Protein 5EOV (pdb70)

Secondary structure (DSSP, 8-state):
-HHHHHHHHHHHHHT---TT-EEEETT-SSSHHHHHHHHTT-SEEEEEE-SSS---HHHHTSTTEEEEE-S-GGG--HHHHTS-EEEEEE---SS-HHHHHHHHHHTEEEEEEEEEEE-GGGTS-TT-SBTTTB---HHHHHHHHHHHHHHHHHTT-EEEEEEE-SS--TTS---EEEEEESS-S-PPPHHHHHHHHHHHHHH--

Organism: Mycobacterium tuberculosis (strain CDC 1551 / Oshkosh) (NCBI:txid83331)

Foldseek 3Di:
DLLQQQVVQVCVVQVDQLAAWEEEELDCQDCRVVVNSVVSHHQAYEYEPQDDDDYDPVQCVDPRYPYHDDHDSQPAACVRRVHATQEYEYDDPQAQVLSNLVNNVRRHDQAHKYKYKQFLLNQDDPPQQDPLSERPDLVSLLVSVVVSQVSCVVVQKAWQAKAWGPDADPSGYIIMITIIHNDDPRGADPVRSSVRSVCRSVVTD

Nearest PDB structures (foldseek):
  5eov-assembly1_A  TM=1.005E+00  e=5.899E-48  Mycobacterium tuberculosis CDC1551
  7s0s-assembly1_B  TM=9.353E-01  e=1.239E-35  Mycobacterium tuberculosis
  3opn-assembly1_A  TM=9.088E-01  e=2.961E-23  Lactococcus lactis subsp. lactis
  3hp7-assembly1_A  TM=9.044E-01  e=2.665E-22  Streptococcus thermophilus LMG 18311
  3grz-assembly1_B  TM=7.079E-01  e=3.446E-06  Lactobacillus delbrueckii subsp. bulgaricus ATCC BAA-365

InterPro domains:
  IPR002877 Ribosomal RNA methyltransferase, FtsJ domain [PF01728] (62-244)
  IPR002942 RNA-binding S4 domain [PF01479] (6-47)
  IPR002942 RNA-binding S4 domain [SM00363] (5-68)
  IPR004538 Hemolysin A /rRNA methyltransferase TlyA [PIRSF005578] (2-250)
  IPR004538 Hemolysin A /rRNA methyltransferase TlyA [TIGR00478] (6-238)
  IPR029063 S-adenosyl-L-methionine-dependent methyltransferase superfamily [G3DSA:3.40.50.150] (57-268)
  IPR029063 S-adenosyl-L-methionine-dependent methyltransferase superfamily [SSF53335] (62-244)
  IPR036986 RNA-binding S4 domain superfamily [G3DSA:3.10.290.10] (5-56)
  IPR047048 16S/23S rRNA (cytidine-2'-O)-methyltransferase TlyA [PTHR32319] (2-249)

CATH classification: 3.40.50.150

Solvent-accessible surface area: 9655 Å² total; per-residue (Å²): 72,184,8,20,101,25,0,42,18,0,4,110,52,11,90,12,70,6,74,57,46,66,0,0,2,0,5,8,91,57,14,0,5,0,76,8,0,14,129,93,35,3,51,44,0,0,0,0,25,40,50,232,30,166,7,60,170,94,15,52,110,28,125,93,8,67,30,31,150,92,117,56,9,129,28,5,55,24,142,33,9,62,28,122,0,42,0,0,0,1,25,16,57,173,41,30,6,28,68,0,0,62,17,0,26,23,0,2,26,179,80,0,6,0,3,0,3,0,19,0,30,51,39,28,38,210,80,73,60,22,117,66,38,18,1,103,62,66,120,20,30,20,134,6,0,55,58,2,5,176,82,0,104,126,63,30,10,60,10,13,10,18,75,5,0,38,58,58,8,155,76,36,5,22,6,0,1,0,31,0,41,32,97,42,130,153,48,48,72,79,166,26,20,95,72,7,3,127,117,4,20,78,118,17,80

Structure (mmCIF, N/CA/C/O backbone):
data_5EOV
#
_entry.id   5EOV
#
_cell.length_a   67.783
_cell.length_b   67.783
_cell.length_c   80.285
_cell.angle_alpha   90.00
_cell.angle_beta   90.00
_cell.angle_gamma   90.00
#
_symmetry.space_group_name_H-M   'P 43 21 2'
#
loop_
_entity.id
_entity.type
_entity.pdbx_description
1 polymer "16S/23S rRNA (cytidine-2'-O)-methyltransferase TlyA"
2 water water
#
loop_
_atom_site.group_PDB
_atom_site.id
_atom_site.type_symbol
_atom_site.label_atom_id
_atom_site.label_alt_id
_atom_site.label_comp_id
_atom_site.label_asym_id
_atom_site.label_entity_id
_atom_site.label_seq_id
_atom_site.pdbx_PDB_ins_code
_atom_site.Cartn_x
_atom_site.Cartn_y
_atom_site.Cartn_z
_atom_site.occupancy
_atom_site.B_iso_or_equiv
_atom_site.auth_seq_id
_atom_site.auth_comp_id
_atom_site.auth_asym_id
_atom_site.auth_atom_id
_atom_site.pdbx_PDB_model_num
ATOM 1 N N . SER A 1 16 ? -27.537 -21.885 -13.212 1.00 66.48 64 SER A N 1
ATOM 2 C CA . SER A 1 16 ? -26.380 -22.249 -14.022 1.00 68.68 64 SER A CA 1
ATOM 3 C C . SER A 1 16 ? -25.141 -22.498 -13.155 1.00 54.70 64 SER A C 1
ATOM 4 O O . SER A 1 16 ? -24.912 -21.813 -12.159 1.00 43.70 64 SER A O 1
ATOM 7 N N . ARG A 1 17 ? -24.345 -23.489 -13.531 1.00 51.91 65 ARG A N 1
ATOM 8 C CA . ARG A 1 17 ? -23.161 -23.827 -12.750 1.00 48.99 65 ARG A CA 1
ATOM 9 C C . ARG A 1 17 ? -22.063 -22.826 -13.103 1.00 44.56 65 ARG A C 1
ATOM 10 O O . ARG A 1 17 ? -21.352 -22.321 -12.227 1.00 36.50 65 ARG A O 1
ATOM 18 N N . GLY A 1 18 ? -21.944 -22.532 -14.395 1.00 45.10 66 GLY A N 1
ATOM 19 C CA . GLY A 1 18 ? -21.036 -21.502 -14.869 1.00 48.87 66 GLY A CA 1
ATOM 20 C C . GLY A 1 18 ? -21.374 -20.150 -14.268 1.00 40.84 66 GLY A C 1
ATOM 21 O O . GLY A 1 18 ? -20.494 -19.334 -13.992 1.00 39.50 66 GLY A O 1
ATOM 22 N N . ALA A 1 19 ? -22.660 -19.910 -14.044 1.00 37.38 67 ALA A N 1
ATOM 23 C CA . ALA A 1 19 ? -23.087 -18.664 -13.423 1.00 39.96 67 ALA A CA 1
ATOM 24 C C . ALA A 1 19 ? -22.609 -18.558 -11.980 1.00 36.66 67 ALA A C 1
ATOM 25 O O . ALA A 1 19 ? -22.100 -17.521 -11.557 1.00 38.81 67 ALA A O 1
ATOM 27 N N . HIS A 1 20 ? -22.783 -19.636 -11.225 1.00 35.54 68 HIS A N 1
ATOM 28 C CA . HIS A 1 20 ? -22.415 -19.643 -9.819 1.00 36.51 68 HIS A CA 1
ATOM 29 C C . HIS A 1 20 ? -20.910 -19.443 -9.644 1.00 37.32 68 HIS A C 1
ATOM 30 O O . HIS A 1 20 ? -20.465 -18.754 -8.723 1.00 36.82 68 HIS A O 1
ATOM 37 N N . LYS A 1 21 ? -20.116 -20.026 -10.532 1.00 29.72 69 LYS A N 1
ATOM 38 C CA . LYS A 1 21 ? -18.669 -19.924 -10.337 1.00 25.30 69 LYS A CA 1
ATOM 39 C C . LYS A 1 21 ? -18.163 -18.506 -10.618 1.00 24.80 69 LYS A C 1
ATOM 40 O O . LYS A 1 21 ? -17.350 -18.005 -9.851 1.00 29.21 69 LYS A O 1
ATOM 46 N N . LEU A 1 22 ? -18.649 -17.852 -11.675 1.00 26.62 70 LEU A N 1
ATOM 47 C CA . LEU A 1 22 ? -18.141 -16.515 -12.013 1.00 25.37 70 LEU A CA 1
ATOM 48 C C . LEU A 1 22 ? -18.556 -15.483 -10.976 1.00 29.18 70 LEU A C 1
ATOM 49 O O . LEU A 1 22 ? -17.794 -14.561 -10.668 1.00 32.12 70 LEU A O 1
ATOM 54 N N . VAL A 1 23 ? -19.763 -15.628 -10.439 1.00 27.27 71 VAL A N 1
ATOM 55 C CA . VAL A 1 23 ? -20.211 -14.715 -9.388 1.00 33.31 71 VAL A CA 1
ATOM 56 C C . VAL A 1 23 ? -19.269 -14.828 -8.196 1.00 32.47 71 VAL A C 1
ATOM 57 O O . VAL A 1 23 ? -18.878 -13.815 -7.612 1.00 31.98 71 VAL A O 1
ATOM 61 N N . GLY A 1 24 ? -18.849 -16.048 -7.873 1.00 33.11 72 GLY A N 1
ATOM 62 C CA . GLY A 1 24 ? -17.887 -16.247 -6.808 1.00 31.46 72 GLY A CA 1
ATOM 63 C C . GLY A 1 24 ? -16.605 -15.469 -7.042 1.00 32.07 72 GLY A C 1
ATOM 64 O O . GLY A 1 24 ? -16.054 -14.871 -6.123 1.00 33.29 72 GLY A O 1
ATOM 65 N N . ALA A 1 25 ? -16.123 -15.478 -8.280 1.00 28.07 73 ALA A N 1
ATOM 66 C CA . ALA A 1 25 ? -14.914 -14.730 -8.620 1.00 28.17 73 ALA A CA 1
ATOM 67 C C . ALA A 1 25 ? -15.151 -13.228 -8.563 1.00 29.13 73 ALA A C 1
ATOM 68 O O . ALA A 1 25 ? -14.347 -12.479 -8.009 1.00 29.59 73 ALA A O 1
ATOM 70 N N . LEU A 1 26 ? -16.236 -12.787 -9.180 1.00 28.86 74 LEU A N 1
ATOM 71 C CA . LEU A 1 26 ? -16.523 -11.355 -9.230 1.00 35.32 74 LEU A CA 1
ATOM 72 C C . LEU A 1 26 ? -16.619 -10.738 -7.833 1.00 38.60 74 LEU A C 1
ATOM 73 O O . LEU A 1 26 ? -16.152 -9.619 -7.601 1.00 39.23 74 LEU A O 1
ATOM 78 N N . GLU A 1 27 ? -17.202 -11.476 -6.899 1.00 27.98 75 GLU A N 1
ATOM 79 C CA . GLU A 1 27 ? -17.379 -10.958 -5.550 1.00 38.99 75 GLU A CA 1
ATOM 80 C C . GLU A 1 27 ? -16.088 -11.030 -4.738 1.00 39.58 75 GLU A C 1
ATOM 81 O O . GLU A 1 27 ? -15.784 -10.123 -3.955 1.00 39.63 75 GLU A O 1
ATOM 87 N N . ALA A 1 28 ? -15.316 -12.091 -4.934 1.00 34.28 76 ALA A N 1
ATOM 88 C CA . ALA A 1 28 ? -14.038 -12.205 -4.243 1.00 33.85 76 ALA A CA 1
ATOM 89 C C . ALA A 1 28 ? -13.083 -11.072 -4.624 1.00 31.91 76 ALA A C 1
ATOM 90 O O . ALA A 1 28 ? -12.363 -10.551 -3.768 1.00 33.29 76 ALA A O 1
ATOM 92 N N . PHE A 1 29 ? -13.082 -10.687 -5.902 1.00 26.60 77 PHE A N 1
ATOM 93 C CA . PHE A 1 29 ? -12.112 -9.715 -6.416 1.00 30.43 77 PHE A CA 1
ATOM 94 C C . PHE A 1 29 ? -12.639 -8.292 -6.424 1.00 35.94 77 PHE A C 1
ATOM 95 O O . PHE A 1 29 ? -11.896 -7.344 -6.702 1.00 35.69 77 PHE A O 1
ATOM 103 N N . ALA A 1 30 ? -13.923 -8.155 -6.132 1.00 28.85 78 ALA A N 1
ATOM 104 C CA . ALA A 1 30 ? -14.580 -6.845 -6.134 1.00 28.57 78 ALA A CA 1
ATOM 105 C C . ALA A 1 30 ? -14.487 -6.168 -7.501 1.00 31.75 78 ALA A C 1
ATOM 106 O O . ALA A 1 30 ? -14.333 -4.955 -7.590 1.00 38.61 78 ALA A O 1
ATOM 108 N N . ILE A 1 31 ? -14.600 -6.953 -8.566 1.00 27.24 79 ILE A N 1
ATOM 109 C CA . ILE A 1 31 ? -14.552 -6.394 -9.904 1.00 26.08 79 ILE A CA 1
ATOM 110 C C . ILE A 1 31 ? -15.934 -5.924 -10.323 1.00 33.07 79 ILE A C 1
ATOM 111 O O . ILE A 1 31 ? -16.907 -6.683 -10.274 1.00 31.46 79 ILE A O 1
ATOM 116 N N . ALA A 1 32 ? -16.001 -4.658 -10.719 1.00 28.68 80 ALA A N 1
ATOM 117 C CA . ALA A 1 32 ? -17.228 -4.036 -11.193 1.00 33.03 80 ALA A CA 1
ATOM 118 C C . ALA A 1 32 ? -17.470 -4.473 -12.634 1.00 37.98 80 ALA A C 1
ATOM 119 O O . ALA A 1 32 ? -16.534 -4.593 -13.421 1.00 39.12 80 ALA A O 1
ATOM 121 N N . VAL A 1 33 ? -18.717 -4.765 -12.968 1.00 28.70 81 VAL A N 1
ATOM 122 C CA . VAL A 1 33 ? -19.043 -5.146 -14.331 1.00 26.80 81 VAL A CA 1
ATOM 123 C C . VAL A 1 33 ? -19.881 -4.054 -15.001 1.00 29.14 81 VAL A C 1
ATOM 124 O O . VAL A 1 33 ? -19.866 -3.888 -16.226 1.00 28.34 81 VAL A O 1
ATOM 128 N N . ALA A 1 34 ? -20.597 -3.278 -14.195 1.00 27.40 82 ALA A N 1
ATOM 129 C CA . ALA A 1 34 ? -21.596 -2.382 -14.746 1.00 31.69 82 ALA A CA 1
ATOM 130 C C . ALA A 1 34 ? -21.016 -1.372 -15.727 1.00 32.34 82 ALA A C 1
ATOM 131 O O . ALA A 1 34 ? -20.054 -0.668 -15.427 1.00 33.53 82 ALA A O 1
ATOM 133 N N . GLY A 1 35 ? -21.611 -1.335 -16.910 1.00 28.58 83 GLY A N 1
ATOM 134 C CA . GLY A 1 35 ? -21.233 -0.385 -17.936 1.00 33.01 83 GLY A CA 1
ATOM 135 C C . GLY A 1 35 ? -19.957 -0.712 -18.682 1.00 36.59 83 GLY A C 1
ATOM 136 O O . GLY A 1 35 ? -19.519 0.071 -19.520 1.00 36.18 83 GLY A O 1
ATOM 137 N N . ARG A 1 36 ? -19.361 -1.868 -18.404 1.00 29.62 84 ARG A N 1
ATOM 138 C CA . ARG A 1 36 ? -18.108 -2.235 -19.072 1.00 28.01 84 ARG A CA 1
ATOM 139 C C . ARG A 1 36 ? -18.315 -3.096 -20.326 1.00 30.27 84 ARG A C 1
ATOM 140 O O . ARG A 1 36 ? -19.358 -3.721 -20.504 1.00 29.14 84 ARG A O 1
ATOM 148 N N . ARG A 1 37 ? -17.320 -3.095 -21.211 1.00 29.55 85 ARG A N 1
ATOM 149 C CA . ARG A 1 37 ? -17.311 -3.992 -22.364 1.00 29.06 85 ARG A CA 1
ATOM 150 C C . ARG A 1 37 ? -16.510 -5.222 -22.004 1.00 26.99 85 ARG A C 1
ATOM 151 O O . ARG A 1 37 ? -15.394 -5.111 -21.470 1.00 28.63 85 ARG A O 1
ATOM 159 N N . CYS A 1 38 ? -17.077 -6.391 -22.291 1.00 26.07 86 CYS A N 1
ATOM 160 C CA . CYS A 1 38 ? -16.508 -7.650 -21.833 1.00 27.04 86 CYS A CA 1
ATOM 161 C C . CYS A 1 38 ? -16.287 -8.623 -22.964 1.00 24.60 86 CYS A C 1
ATOM 162 O O . CYS A 1 38 ? -16.962 -8.573 -23.986 1.00 26.74 86 CYS A O 1
ATOM 165 N N . LEU A 1 39 ? -15.326 -9.520 -22.742 1.00 24.31 87 LEU A N 1
ATOM 166 C CA . LEU A 1 39 ? -15.060 -10.639 -23.627 1.00 25.87 87 LEU A CA 1
ATOM 167 C C . LEU A 1 39 ? -15.171 -11.936 -22.835 1.00 29.35 87 LEU A C 1
ATOM 168 O O . LEU A 1 39 ? -14.504 -12.091 -21.814 1.00 27.61 87 LEU A O 1
ATOM 173 N N . ASP A 1 40 ? -16.008 -12.860 -23.306 1.00 27.18 88 ASP A N 1
ATOM 174 C CA . ASP A 1 40 ? -16.032 -14.219 -22.778 1.00 29.63 88 ASP A CA 1
ATOM 175 C C . ASP A 1 40 ? -15.345 -15.125 -23.795 1.00 32.10 88 ASP A C 1
ATOM 176 O O . ASP A 1 40 ? -15.933 -15.479 -24.821 1.00 31.84 88 ASP A O 1
ATOM 181 N N . ALA A 1 41 ? -14.111 -15.520 -23.488 1.00 32.80 89 ALA A N 1
ATOM 182 C CA . ALA A 1 41 ? -13.207 -16.116 -24.480 1.00 36.94 89 ALA A CA 1
ATOM 183 C C . ALA A 1 41 ? -13.450 -17.592 -24.805 1.00 47.52 89 ALA A C 1
ATOM 184 O O . ALA A 1 41 ? -12.836 -18.129 -25.724 1.00 57.07 89 ALA A O 1
ATOM 186 N N . GLY A 1 42 ? -14.319 -18.255 -24.056 1.00 40.50 90 GLY A N 1
ATOM 187 C CA . GLY A 1 42 ? -14.665 -19.632 -24.374 1.00 43.37 90 GLY A CA 1
ATOM 188 C C . GLY A 1 42 ? -16.083 -19.935 -23.964 1.00 40.68 90 GLY A C 1
ATOM 189 O O . GLY A 1 42 ? -16.335 -20.770 -23.092 1.00 45.04 90 GLY A O 1
ATOM 190 N N . ALA A 1 43 ? -17.019 -19.250 -24.604 1.00 37.91 91 ALA A N 1
ATOM 191 C CA . ALA A 1 43 ? -18.410 -19.308 -24.189 1.00 47.03 91 ALA A CA 1
ATOM 192 C C . ALA A 1 43 ? -19.004 -20.701 -24.425 1.00 50.64 91 ALA A C 1
ATOM 193 O O . ALA A 1 43 ? -19.784 -20.898 -25.353 1.00 54.47 91 ALA A O 1
ATOM 195 N N . SER A 1 44 ? -18.606 -21.661 -23.586 1.00 53.44 92 SER A N 1
ATOM 196 C CA . SER A 1 44 ? -19.144 -23.025 -23.623 1.00 54.82 92 SER A CA 1
ATOM 197 C C . SER A 1 44 ? -20.606 -23.044 -23.221 1.00 54.64 92 SER A C 1
ATOM 198 O O . SER A 1 44 ? -21.438 -23.643 -23.897 1.00 68.61 92 SER A O 1
ATOM 201 N N . THR A 1 45 ? -20.907 -22.401 -22.099 1.00 50.45 93 THR A N 1
ATOM 202 C CA . THR A 1 45 ? -22.286 -22.225 -21.665 1.00 54.06 93 THR A CA 1
ATOM 203 C C . THR A 1 45 ? -22.679 -20.768 -21.871 1.00 47.61 93 TH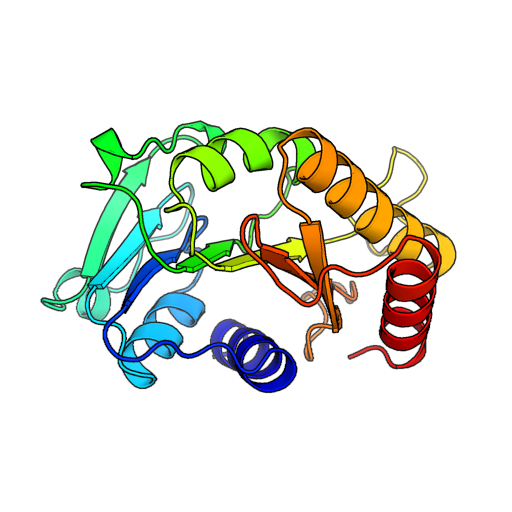R A C 1
ATOM 204 O O . THR A 1 45 ? -21.829 -19.923 -22.148 1.00 46.12 93 THR A O 1
ATOM 208 N N . GLY A 1 46 ? -23.964 -20.471 -21.731 1.00 52.17 94 GLY A N 1
ATOM 209 C CA . GLY A 1 46 ? -24.402 -19.090 -21.721 1.00 52.99 94 GLY A CA 1
ATOM 210 C C . GLY A 1 46 ? -24.094 -18.489 -20.363 1.00 50.68 94 GLY A C 1
ATOM 211 O O . GLY A 1 46 ? -24.279 -17.293 -20.145 1.00 41.83 94 GLY A O 1
ATOM 212 N N . GLY A 1 47 ? -23.605 -19.342 -19.463 1.00 44.75 95 GLY A N 1
ATOM 213 C CA . GLY A 1 47 ? -23.365 -19.012 -18.072 1.00 43.85 95 GLY A CA 1
ATOM 214 C C . GLY A 1 47 ? -22.644 -17.710 -17.796 1.00 32.91 95 GLY A C 1
ATOM 215 O O . GLY A 1 47 ? -23.218 -16.822 -17.166 1.00 38.23 95 GLY A O 1
ATOM 216 N N . PHE A 1 48 ? -21.401 -17.590 -18.252 1.00 32.66 96 PHE A N 1
ATOM 217 C CA . PHE A 1 48 ? -20.619 -16.374 -17.977 1.00 26.18 96 PHE A CA 1
ATOM 218 C C . PHE A 1 48 ? -21.268 -15.146 -18.615 1.00 27.68 96 PHE A C 1
ATOM 219 O O . PHE A 1 48 ? -21.346 -14.081 -17.994 1.00 27.76 96 PHE A O 1
ATOM 227 N N . THR A 1 49 ? -21.735 -15.280 -19.853 1.00 28.29 97 THR A N 1
ATOM 228 C CA . THR A 1 49 ? -22.355 -14.135 -20.535 1.00 27.66 97 THR A CA 1
ATOM 229 C C . THR A 1 49 ? -23.591 -13.636 -19.785 1.00 29.79 97 THR A C 1
ATOM 230 O O . THR A 1 49 ? -23.748 -12.431 -19.566 1.00 28.80 97 THR A O 1
ATOM 234 N N . GLU A 1 50 ? -24.452 -14.562 -19.372 1.00 30.67 98 GLU A N 1
ATOM 235 C CA . GLU A 1 50 ? -25.670 -14.223 -18.639 1.00 29.67 98 GLU A CA 1
ATOM 236 C C . GLU A 1 50 ? -25.357 -13.461 -17.357 1.00 28.01 98 GLU A C 1
ATOM 237 O O . GLU A 1 50 ? -26.008 -12.455 -17.037 1.00 32.88 98 GLU A O 1
ATOM 243 N N . VAL A 1 51 ? -24.361 -13.954 -16.625 1.00 29.00 99 VAL A N 1
ATOM 244 C CA . VAL A 1 51 ? -23.921 -13.293 -15.404 1.00 28.04 99 VAL A CA 1
ATOM 245 C C . VAL A 1 51 ? -23.458 -11.887 -15.691 1.00 26.77 99 VAL A C 1
ATOM 246 O O . VAL A 1 51 ? -23.825 -10.965 -14.966 1.00 29.65 99 VAL A O 1
ATOM 250 N N . LEU A 1 52 ? -22.666 -11.713 -16.748 1.00 27.64 100 LEU A N 1
ATOM 251 C CA . LEU A 1 52 ? -22.147 -10.378 -17.057 1.00 25.87 100 LEU A CA 1
ATOM 252 C C . LEU A 1 52 ? -23.297 -9.439 -17.423 1.00 27.38 100 LEU A C 1
ATOM 253 O O . LEU A 1 52 ? -23.318 -8.290 -16.998 1.00 29.08 100 LEU A O 1
ATOM 258 N N . LEU A 1 53 ? -24.272 -9.937 -18.180 1.00 25.83 101 LEU A N 1
ATOM 259 C CA . LEU A 1 53 ? -25.433 -9.112 -18.529 1.00 25.07 101 LEU A CA 1
ATOM 260 C C . LEU A 1 53 ? -26.250 -8.748 -17.287 1.00 30.57 101 LEU A C 1
ATOM 261 O O . LEU A 1 53 ? -26.667 -7.602 -17.126 1.00 30.76 101 LEU A O 1
ATOM 266 N N . ASP A 1 54 ? -26.464 -9.722 -16.408 1.00 29.62 102 ASP A N 1
ATOM 267 C CA . ASP A 1 54 ? -27.221 -9.486 -15.175 1.00 33.68 102 ASP A CA 1
ATOM 268 C C . ASP A 1 54 ? -26.572 -8.448 -14.265 1.00 31.82 102 ASP A C 1
ATOM 269 O O . ASP A 1 54 ? -27.267 -7.709 -13.562 1.00 33.51 102 ASP A O 1
ATOM 274 N N . ARG A 1 55 ? -25.244 -8.403 -14.285 1.00 32.64 103 ARG A N 1
ATOM 275 C CA . ARG A 1 55 ? -24.500 -7.471 -13.446 1.00 27.66 103 ARG A CA 1
ATOM 276 C C . ARG A 1 55 ? -24.185 -6.189 -14.198 1.00 26.74 103 ARG A C 1
ATOM 277 O O . ARG A 1 55 ? -23.366 -5.394 -13.753 1.00 34.13 103 ARG A O 1
ATOM 285 N N . GLY A 1 56 ? -24.836 -5.991 -15.339 1.00 29.10 104 GLY A N 1
ATOM 286 C CA . GLY A 1 56 ? -24.849 -4.678 -15.965 1.00 29.71 104 GLY A CA 1
ATOM 287 C C . GLY A 1 56 ? -23.835 -4.347 -17.042 1.00 30.32 104 GLY A C 1
ATOM 288 O O . GLY A 1 56 ? -23.652 -3.181 -17.372 1.00 28.58 104 GLY A O 1
ATOM 289 N N . ALA A 1 57 ? -23.196 -5.361 -17.610 1.00 27.41 105 ALA A N 1
ATOM 290 C CA . ALA A 1 57 ? -22.236 -5.143 -18.689 1.00 23.42 105 ALA A CA 1
ATOM 291 C C . ALA A 1 57 ? -22.874 -4.394 -19.842 1.00 24.53 105 ALA A C 1
ATOM 292 O O . ALA A 1 57 ? -24.031 -4.633 -20.181 1.00 29.54 105 ALA A O 1
ATOM 294 N N . ALA A 1 58 ? -22.126 -3.478 -20.444 1.00 27.14 106 ALA A N 1
ATOM 295 C CA . ALA A 1 58 ? -22.678 -2.691 -21.550 1.00 32.85 106 ALA A CA 1
ATOM 296 C C . ALA A 1 58 ? -22.702 -3.524 -22.823 1.00 31.27 106 ALA A C 1
ATOM 297 O O . ALA A 1 58 ? -23.576 -3.367 -23.678 1.00 31.94 106 ALA A O 1
ATOM 299 N N . HIS A 1 59 ? -21.728 -4.416 -22.934 1.00 30.18 107 HIS A N 1
ATOM 300 C CA . HIS A 1 59 ? -21.554 -5.205 -24.142 1.00 25.23 107 HIS A CA 1
ATOM 301 C C . HIS A 1 59 ? -20.723 -6.428 -23.802 1.00 26.51 107 HIS A C 1
ATOM 302 O O . HIS A 1 59 ? -19.760 -6.325 -23.043 1.00 27.97 107 HIS A O 1
ATOM 309 N N . VAL A 1 60 ? -21.119 -7.576 -24.348 1.00 25.79 108 VAL A N 1
ATOM 310 C CA . VAL A 1 60 ? -20.365 -8.814 -24.184 1.00 26.90 108 VAL A CA 1
ATOM 311 C C . VAL A 1 60 ? -20.062 -9.410 -25.548 1.00 25.26 108 VAL A C 1
ATOM 312 O O . VAL A 1 60 ? -20.977 -9.648 -26.340 1.00 29.91 108 VAL A O 1
ATOM 316 N N . VAL A 1 61 ? -18.788 -9.661 -25.820 1.00 26.88 109 VAL A N 1
ATOM 317 C CA . VAL A 1 61 ? -18.422 -10.446 -26.991 1.00 29.13 109 VAL A CA 1
ATOM 318 C C . VAL A 1 61 ? -18.250 -11.888 -26.528 1.00 31.93 109 VAL A C 1
ATOM 319 O O . VAL A 1 61 ? -17.411 -12.178 -25.677 1.00 29.78 109 VAL A O 1
ATOM 323 N N . ALA A 1 62 ? -19.071 -12.781 -27.062 1.00 35.00 110 ALA A N 1
ATOM 324 C CA . ALA A 1 62 ? -18.998 -14.188 -26.705 1.00 37.70 110 ALA A CA 1
ATOM 325 C C . ALA A 1 62 ? -18.328 -14.927 -27.843 1.00 32.45 110 ALA A C 1
ATOM 326 O O . ALA A 1 62 ? -18.875 -15.012 -28.943 1.00 36.90 110 ALA A O 1
ATOM 328 N N . ALA A 1 63 ? -17.129 -15.425 -27.589 1.00 33.60 111 ALA A N 1
ATOM 329 C CA . ALA A 1 63 ? -16.379 -16.134 -28.598 1.00 38.60 111 ALA A CA 1
ATOM 330 C C . ALA A 1 63 ? -16.799 -17.597 -28.609 1.00 43.28 111 ALA A C 1
ATOM 331 O O . ALA A 1 63 ? -16.541 -18.333 -27.658 1.00 42.48 111 ALA A O 1
ATOM 333 N N . ASP A 1 64 ? -17.470 -18.005 -29.679 1.00 44.21 112 ASP A N 1
ATOM 334 C CA . ASP A 1 64 ? -17.787 -19.408 -29.873 1.00 44.13 112 ASP A CA 1
ATOM 335 C C . ASP A 1 64 ? -16.535 -20.062 -30.452 1.00 42.79 112 ASP A C 1
ATOM 336 O O . ASP A 1 64 ? -16.245 -19.939 -31.639 1.00 50.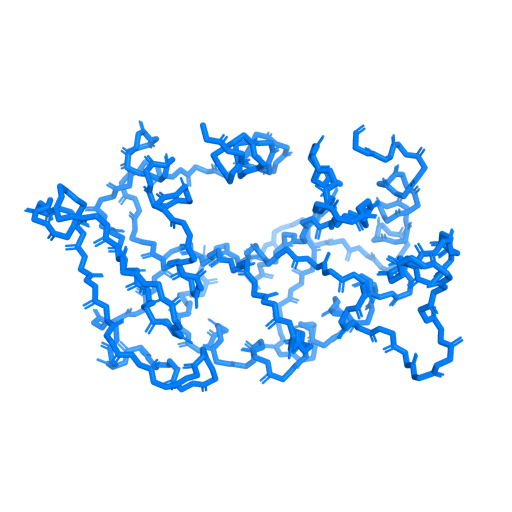02 112 ASP A O 1
ATOM 341 N N . VAL A 1 65 ? -15.773 -20.720 -29.593 1.00 47.52 113 VAL A N 1
ATOM 342 C CA . VAL A 1 65 ? -14.475 -21.243 -29.997 1.00 58.82 113 VAL A CA 1
ATOM 343 C C . VAL A 1 65 ? -14.478 -22.763 -30.029 1.00 64.81 113 VAL A C 1
ATOM 344 O O . VAL A 1 65 ? -13.440 -23.402 -29.846 1.00 68.35 113 VAL A O 1
ATOM 348 N N . GLY A 1 66 ? -15.647 -23.342 -30.275 1.00 58.16 114 GLY A N 1
ATOM 349 C CA . GLY A 1 66 ? -15.729 -24.780 -30.423 1.00 60.05 114 GLY A CA 1
ATOM 350 C C . GLY A 1 66 ? -17.142 -25.296 -30.530 1.00 61.26 114 GLY A C 1
ATOM 351 O O . GLY A 1 66 ? -18.072 -24.544 -30.835 1.00 58.65 114 GLY A O 1
ATOM 352 N N . TYR A 1 67 ? -17.287 -26.594 -30.278 1.00 57.00 115 TYR A N 1
ATOM 353 C CA . TYR A 1 67 ? -18.580 -27.262 -30.275 1.00 59.74 115 TYR A CA 1
ATOM 354 C C . TYR A 1 67 ? -19.518 -26.596 -29.274 1.00 60.07 115 TYR A C 1
ATOM 355 O O . TYR A 1 67 ? -19.078 -26.046 -28.266 1.00 61.59 115 TYR A O 1
ATOM 364 N N . GLY A 1 68 ? -20.811 -26.650 -29.557 1.00 57.24 116 GLY A N 1
ATOM 365 C CA . GLY A 1 68 ? -21.795 -26.025 -28.703 1.00 51.29 116 GLY A CA 1
ATOM 366 C C . GLY A 1 68 ? -22.331 -24.787 -29.389 1.00 63.44 116 GLY A C 1
ATOM 367 O O . GLY A 1 68 ? -21.595 -24.077 -30.071 1.00 61.97 116 GLY A O 1
ATOM 368 N N . GLN A 1 69 ? -23.623 -24.539 -29.226 1.00 70.50 117 GLN A N 1
ATOM 369 C CA . GLN A 1 69 ? -24.235 -23.356 -29.807 1.00 65.61 117 GLN A CA 1
ATOM 370 C C . GLN A 1 69 ? -24.854 -22.512 -28.709 1.00 55.88 117 GLN A C 1
ATOM 371 O O . GLN A 1 69 ? -25.555 -23.021 -27.839 1.00 54.58 117 GLN A O 1
ATOM 377 N N . LEU A 1 70 ? -24.561 -21.220 -28.740 1.00 55.44 118 LEU A N 1
ATOM 378 C CA . LEU A 1 70 ? -25.119 -20.300 -27.766 1.00 48.31 118 LEU A CA 1
ATOM 379 C C . LEU A 1 70 ? -26.613 -20.146 -28.022 1.00 49.27 118 LEU A C 1
ATOM 380 O O . LEU A 1 70 ? -27.035 -20.122 -29.175 1.00 52.44 118 LEU A O 1
ATOM 385 N N . ALA A 1 71 ? -27.403 -20.070 -26.952 1.00 45.79 119 ALA A N 1
ATOM 386 C CA . ALA A 1 71 ? -28.864 -19.982 -27.071 1.00 54.53 119 ALA A CA 1
ATOM 387 C C . ALA A 1 71 ? -29.259 -18.780 -27.911 1.00 55.67 119 ALA A C 1
ATOM 388 O O . ALA A 1 71 ? -28.577 -17.759 -27.885 1.00 57.12 119 ALA A O 1
ATOM 390 N N . TRP A 1 72 ? -30.350 -18.890 -28.661 1.00 53.88 120 TRP A N 1
ATOM 391 C CA . TRP A 1 72 ? -30.716 -17.796 -29.547 1.00 49.45 120 TRP A CA 1
ATOM 392 C C . TRP A 1 72 ? -31.221 -16.602 -28.758 1.00 48.84 120 TRP A C 1
ATOM 393 O O . TRP A 1 72 ? -31.117 -15.466 -29.222 1.00 47.81 120 TRP A O 1
ATOM 404 N N . SER A 1 73 ? -31.726 -16.847 -27.553 1.00 50.27 121 SER A N 1
ATOM 405 C CA . SER A 1 73 ? -32.168 -15.744 -26.700 1.00 48.05 121 SER A CA 1
ATOM 406 C C . SER A 1 73 ? -30.976 -14.865 -26.362 1.00 44.98 121 SER A C 1
ATOM 407 O O . SER A 1 73 ? -31.119 -13.668 -26.125 1.00 50.20 121 SER A O 1
ATOM 410 N N . LEU A 1 74 ? -29.791 -15.467 -26.367 1.00 44.01 122 LEU A N 1
ATOM 411 C CA . LEU A 1 74 ? -28.573 -14.766 -26.002 1.00 46.07 122 LEU A CA 1
ATOM 412 C C . LEU A 1 74 ? -27.981 -13.990 -27.172 1.00 46.05 122 LEU A C 1
ATOM 413 O O . LEU A 1 74 ? -27.673 -12.811 -27.049 1.00 39.39 122 LEU A O 1
ATOM 418 N N . ARG A 1 75 ? -27.819 -14.641 -28.315 1.00 46.81 123 ARG A N 1
ATOM 419 C CA . ARG A 1 75 ? -27.243 -13.941 -29.456 1.00 46.53 123 ARG A CA 1
ATOM 420 C C . ARG A 1 75 ? -28.170 -12.826 -29.950 1.00 48.67 123 ARG A C 1
ATOM 421 O O . ARG A 1 75 ? -27.698 -11.806 -30.450 1.00 58.48 123 ARG A O 1
ATOM 429 N N . ASN A 1 76 ? -29.482 -13.009 -29.801 1.00 44.39 124 ASN A N 1
ATOM 430 C CA . ASN A 1 76 ? -30.442 -11.970 -30.201 1.00 46.72 124 ASN A CA 1
ATOM 431 C C . ASN A 1 76 ? -30.420 -10.752 -29.281 1.00 45.88 124 ASN A C 1
ATOM 432 O O . ASN A 1 76 ? -30.927 -9.690 -29.637 1.00 44.50 124 ASN A O 1
ATOM 437 N N . ASP A 1 77 ? -29.834 -10.904 -28.099 1.00 39.63 125 ASP A N 1
ATOM 438 C CA . ASP A 1 77 ? -29.742 -9.792 -27.153 1.00 40.37 125 ASP A CA 1
ATOM 439 C C . ASP A 1 77 ? -28.926 -8.648 -27.756 1.00 37.09 125 ASP A C 1
ATOM 440 O O . ASP A 1 77 ? -27.862 -8.871 -28.321 1.00 38.82 125 ASP A O 1
ATOM 445 N N . PRO A 1 78 ? -29.428 -7.409 -27.644 1.00 38.63 126 PRO A N 1
ATOM 446 C CA . PRO A 1 78 ? -28.714 -6.266 -28.229 1.00 37.37 126 PRO A CA 1
ATOM 447 C C . PRO A 1 78 ? -27.359 -5.966 -27.589 1.00 38.21 126 PRO A C 1
ATOM 448 O O . PRO A 1 78 ? -26.571 -5.228 -28.181 1.00 39.10 126 PRO A O 1
ATOM 452 N N . ARG A 1 79 ? -27.086 -6.523 -26.410 1.00 32.34 127 ARG A N 1
ATOM 453 C CA . ARG A 1 79 ? -25.814 -6.283 -25.741 1.00 29.05 127 ARG A CA 1
ATOM 454 C C . ARG A 1 79 ? -24.789 -7.374 -26.052 1.00 33.35 127 ARG A C 1
ATOM 455 O O . ARG A 1 79 ? -23.646 -7.302 -25.608 1.00 31.27 127 ARG A O 1
ATOM 463 N N . VAL A 1 80 ? -25.195 -8.380 -26.821 1.00 27.52 128 VAL A N 1
ATOM 464 C CA . VAL A 1 80 ? -24.343 -9.539 -27.077 1.00 29.97 128 VAL A CA 1
ATOM 465 C C . VAL A 1 80 ? -23.931 -9.661 -28.543 1.00 35.16 128 VAL A C 1
ATOM 466 O O . VAL A 1 80 ? -24.759 -9.514 -29.446 1.00 36.13 128 VAL A O 1
ATOM 470 N N . VAL A 1 81 ? -22.653 -9.922 -28.784 1.00 33.43 129 VAL A N 1
ATOM 471 C CA . VAL A 1 81 ? -22.207 -10.269 -30.128 1.00 34.45 129 VAL A CA 1
ATOM 472 C C . VAL A 1 81 ? -21.464 -11.599 -30.075 1.00 33.20 129 VAL A C 1
ATOM 473 O O . VAL A 1 81 ? -20.570 -11.800 -29.256 1.00 33.49 129 VAL A O 1
ATOM 477 N N . VAL A 1 82 ? -21.866 -12.522 -30.935 1.00 37.92 130 VAL A N 1
ATOM 478 C CA . VAL A 1 82 ? -21.220 -13.823 -30.973 1.00 39.57 130 VAL A CA 1
ATOM 479 C C . VAL A 1 82 ? -20.184 -13.872 -32.086 1.00 40.84 130 VAL A C 1
ATOM 480 O O . VAL A 1 82 ? -20.473 -13.504 -33.224 1.00 44.66 130 VAL A O 1
ATOM 484 N N . LEU A 1 83 ? -18.973 -14.300 -31.749 1.00 38.08 131 LEU A N 1
ATOM 485 C CA . LEU A 1 83 ? -17.947 -14.535 -32.756 1.00 47.41 131 LEU A CA 1
ATOM 486 C C . LEU A 1 83 ? -17.795 -16.025 -32.985 1.00 53.52 131 LEU A C 1
ATOM 487 O O . LEU A 1 83 ? -17.665 -16.783 -32.031 1.00 54.67 131 LEU A O 1
ATOM 492 N N . GLU A 1 84 ? -17.807 -16.440 -34.245 1.00 57.03 132 GLU A N 1
ATOM 493 C CA . GLU A 1 84 ? -17.547 -17.831 -34.597 1.00 69.06 132 GLU A CA 1
ATOM 494 C C . GLU A 1 84 ? -16.085 -17.966 -35.010 1.00 71.26 132 GLU A C 1
ATOM 495 O O . GLU A 1 84 ? -15.696 -17.487 -36.067 1.00 71.53 132 GLU A O 1
ATOM 501 N N . ARG A 1 85 ? -15.272 -18.603 -34.171 1.00 71.39 133 ARG A N 1
ATOM 502 C CA . ARG A 1 85 ? -13.826 -18.569 -34.360 1.00 68.26 133 ARG A CA 1
ATOM 503 C C . ARG A 1 85 ? -13.155 -19.902 -34.054 1.00 75.14 133 ARG A C 1
ATOM 504 O O . ARG A 1 85 ? -13.505 -20.592 -33.092 1.00 70.45 133 ARG A O 1
ATOM 512 N N . THR A 1 86 ? -12.175 -20.258 -34.876 1.00 81.94 134 THR A N 1
ATOM 513 C CA . THR A 1 86 ? -11.285 -21.350 -34.533 1.00 87.54 134 THR A CA 1
ATOM 514 C C . THR A 1 86 ? -10.252 -20.779 -33.558 1.00 90.33 134 THR A C 1
ATOM 515 O O . THR A 1 86 ? -9.638 -19.742 -33.832 1.00 97.61 134 THR A O 1
ATOM 519 N N . ASN A 1 87 ? -10.131 -21.423 -32.397 1.00 80.39 135 ASN A N 1
ATOM 520 C CA . ASN A 1 87 ? -9.191 -21.043 -31.332 1.00 71.55 135 ASN A CA 1
ATOM 521 C C . ASN A 1 87 ? -9.478 -19.730 -30.593 1.00 59.24 135 ASN A C 1
ATOM 522 O O . ASN A 1 87 ? -9.765 -18.701 -31.201 1.00 53.42 135 ASN A O 1
ATOM 527 N N . ALA A 1 88 ? -9.366 -19.781 -29.267 1.00 51.25 136 ALA A N 1
ATOM 528 C CA . ALA A 1 88 ? -9.246 -18.567 -28.468 1.00 42.89 136 ALA A CA 1
ATOM 529 C C . ALA A 1 88 ? -7.890 -17.929 -28.770 1.00 38.13 136 ALA A C 1
ATOM 530 O O . ALA A 1 88 ? -7.683 -16.732 -28.551 1.00 41.97 136 ALA A O 1
ATOM 532 N N . ARG A 1 89 ? -6.976 -18.749 -29.275 1.00 39.02 137 ARG A N 1
ATOM 533 C CA . ARG A 1 89 ? -5.655 -18.299 -29.676 1.00 39.40 137 ARG A CA 1
ATOM 534 C C . ARG A 1 89 ? -5.727 -17.313 -30.838 1.00 44.16 137 ARG A C 1
ATOM 535 O O . ARG A 1 89 ? -4.781 -16.562 -31.084 1.00 47.68 137 ARG A O 1
ATOM 543 N N . GLY A 1 90 ? -6.852 -17.319 -31.547 1.00 43.70 138 GLY A N 1
ATOM 544 C CA . GLY A 1 90 ? -7.002 -16.508 -32.743 1.00 44.44 138 GLY A CA 1
ATOM 545 C C . GLY A 1 90 ? -7.683 -15.179 -32.510 1.00 44.57 138 GLY A C 1
ATOM 546 O O . GLY A 1 90 ? -7.858 -14.392 -33.438 1.00 51.58 138 GLY A O 1
ATOM 547 N N . LEU A 1 91 ? -8.081 -14.923 -31.269 1.00 41.03 139 LEU A N 1
ATOM 548 C CA . LEU A 1 91 ? -8.786 -13.688 -30.963 1.00 38.75 139 LEU A CA 1
ATOM 549 C C . LEU A 1 91 ? -7.864 -12.484 -31.089 1.00 46.61 139 LEU A C 1
ATOM 550 O O . LEU A 1 91 ? -6.717 -12.514 -30.637 1.00 45.09 139 LEU A O 1
ATOM 555 N N . THR A 1 92 ? -8.377 -11.434 -31.726 1.00 42.75 140 THR A N 1
ATOM 556 C CA . THR A 1 92 ? -7.664 -10.171 -31.875 1.00 44.78 140 THR A CA 1
ATOM 557 C C . THR A 1 92 ? -8.614 -9.024 -31.564 1.00 37.14 140 THR A C 1
ATOM 558 O O . THR A 1 92 ? -9.827 -9.183 -31.676 1.00 38.94 140 THR A O 1
ATOM 562 N N . PRO A 1 93 ? -8.072 -7.858 -31.180 1.00 36.59 141 PRO A N 1
ATOM 563 C CA . PRO A 1 93 ? -8.974 -6.736 -30.904 1.00 40.98 141 PRO A CA 1
ATOM 564 C C . PRO A 1 93 ? -9.734 -6.317 -32.158 1.00 42.95 141 PRO A C 1
ATOM 565 O O . PRO A 1 93 ? -10.878 -5.869 -32.085 1.00 42.99 141 PRO A O 1
ATOM 569 N N . GLU A 1 94 ? -9.104 -6.496 -33.311 1.00 50.97 142 GLU A N 1
ATOM 570 C CA . GLU A 1 94 ? -9.754 -6.205 -34.578 1.00 55.20 142 GLU A CA 1
ATOM 571 C C . GLU A 1 94 ? -10.958 -7.126 -34.805 1.00 52.11 142 GLU A C 1
ATOM 572 O O . GLU A 1 94 ? -12.029 -6.679 -35.218 1.00 51.70 142 GLU A O 1
ATOM 578 N N . ALA A 1 95 ? -10.788 -8.407 -34.502 1.00 45.50 143 ALA A N 1
ATOM 579 C CA . ALA A 1 95 ? -11.855 -9.381 -34.704 1.00 43.92 143 ALA A CA 1
ATOM 580 C C . ALA A 1 95 ? -13.035 -9.165 -33.750 1.00 42.91 143 ALA A C 1
ATOM 581 O O . ALA A 1 95 ? -14.179 -9.429 -34.112 1.00 41.64 143 ALA A O 1
ATOM 583 N N . ILE A 1 96 ? -12.771 -8.678 -32.542 1.00 37.17 144 ILE A N 1
ATOM 584 C CA . ILE A 1 96 ? -13.836 -8.540 -31.552 1.00 35.80 144 ILE A CA 1
ATOM 585 C C . ILE A 1 96 ? -14.445 -7.135 -31.486 1.00 38.27 144 ILE A C 1
ATOM 586 O O . ILE A 1 96 ? -15.378 -6.898 -30.722 1.00 41.62 144 ILE A O 1
ATOM 591 N N . GLY A 1 97 ? -13.924 -6.209 -32.280 1.00 45.75 145 GLY A N 1
ATOM 592 C CA . GLY A 1 97 ? -14.473 -4.864 -32.316 1.00 47.17 145 GLY A CA 1
ATOM 593 C C . GLY A 1 97 ? -13.846 -3.897 -31.327 1.00 45.05 145 GLY A C 1
ATOM 594 O O . GLY A 1 97 ? -14.493 -2.954 -30.869 1.00 44.92 145 GLY A O 1
ATOM 595 N N . GLY A 1 98 ? -12.580 -4.124 -30.999 1.00 39.62 146 GLY A N 1
ATOM 5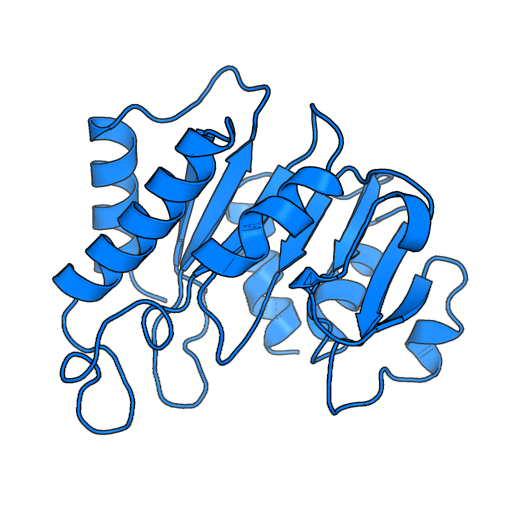96 C CA . GLY A 1 98 ? -11.860 -3.233 -30.108 1.00 32.98 146 GLY A CA 1
ATOM 597 C C . GLY A 1 98 ? -11.544 -3.871 -28.774 1.00 33.87 146 GLY A C 1
ATOM 598 O O . GLY A 1 98 ? -12.194 -4.840 -28.368 1.00 36.41 146 GLY A O 1
ATOM 599 N N . ARG A 1 99 ? -10.543 -3.331 -28.088 1.00 34.90 147 ARG A N 1
ATOM 600 C CA . ARG A 1 99 ? -10.149 -3.856 -26.790 1.00 31.38 147 ARG A CA 1
ATOM 601 C C . ARG A 1 99 ? -11.270 -3.704 -25.749 1.00 35.28 147 ARG A C 1
ATOM 602 O O . ARG A 1 99 ? -12.126 -2.815 -25.849 1.00 34.01 147 ARG A O 1
ATOM 610 N N . VAL A 1 100 ? -11.267 -4.599 -24.767 1.00 28.92 148 VAL A N 1
ATOM 611 C CA . VAL A 1 100 ? -12.337 -4.668 -23.777 1.00 27.28 148 VAL A CA 1
ATOM 612 C C . VAL A 1 100 ? -11.834 -4.356 -22.372 1.00 31.20 148 VAL A C 1
ATOM 613 O O . VAL A 1 100 ? -10.630 -4.357 -22.121 1.00 29.87 148 VAL A O 1
ATOM 617 N N . ASP A 1 101 ? -12.770 -4.120 -21.454 1.00 25.76 149 ASP A N 1
ATOM 618 C CA . ASP A 1 101 ? -12.462 -3.810 -20.060 1.00 24.54 149 ASP A CA 1
ATOM 619 C C . ASP A 1 101 ? -12.341 -5.025 -19.148 1.00 25.31 149 ASP A C 1
ATOM 620 O O . ASP A 1 101 ? -11.779 -4.943 -18.069 1.00 28.22 149 ASP A O 1
ATOM 625 N N . LEU A 1 102 ? -12.914 -6.150 -19.562 1.00 25.65 150 LEU A N 1
ATOM 626 C CA . LEU A 1 102 ? -12.946 -7.336 -18.720 1.00 28.21 150 LEU A CA 1
ATOM 627 C C . LEU A 1 102 ? -12.875 -8.548 -19.615 1.00 30.15 150 LEU A C 1
ATOM 628 O O . LEU A 1 102 ? -13.661 -8.668 -20.544 1.00 28.15 150 LEU A O 1
ATOM 633 N N . VAL A 1 103 ? -11.914 -9.429 -19.357 1.00 24.05 151 VAL A N 1
ATOM 634 C CA . VAL A 1 103 ? -11.802 -10.679 -20.096 1.00 22.88 151 VAL A CA 1
ATOM 635 C C . VAL A 1 103 ? -11.991 -11.836 -19.125 1.00 23.49 151 VAL A C 1
ATOM 636 O O . VAL A 1 103 ? -11.312 -11.897 -18.093 1.00 26.20 151 VAL A O 1
ATOM 640 N N . VAL A 1 104 ? -12.913 -12.743 -19.439 1.00 22.94 152 VAL A N 1
ATOM 641 C CA . VAL A 1 104 ? -13.084 -13.958 -18.643 1.00 25.44 152 VAL A CA 1
ATOM 642 C C . VAL A 1 104 ? -12.875 -15.140 -19.570 1.00 29.02 152 VAL A C 1
ATOM 643 O O . VAL A 1 104 ? -13.196 -15.078 -20.757 1.00 28.60 152 VAL A O 1
ATOM 647 N N . ALA A 1 105 ? -12.307 -16.213 -19.036 1.00 28.10 153 ALA A N 1
ATOM 648 C CA . ALA A 1 105 ? -11.892 -17.321 -19.875 1.00 32.75 153 ALA A CA 1
ATOM 649 C C . ALA A 1 105 ? -12.034 -18.618 -19.113 1.00 35.04 153 ALA A C 1
ATOM 650 O O . ALA A 1 105 ? -11.357 -18.826 -18.110 1.00 37.33 153 ALA A O 1
ATOM 652 N N . ASP A 1 106 ? -12.922 -19.468 -19.610 1.00 33.26 154 ASP A N 1
ATOM 653 C CA . ASP A 1 106 ? -13.154 -20.804 -19.080 1.00 36.69 154 ASP A CA 1
ATOM 654 C C . ASP A 1 106 ? -12.895 -21.799 -20.216 1.00 33.50 154 ASP A C 1
ATOM 655 O O . ASP A 1 106 ? -13.813 -22.143 -20.948 1.00 35.25 154 ASP A O 1
ATOM 660 N N . LEU A 1 107 ? -11.641 -22.220 -20.379 1.00 28.77 155 LEU A N 1
ATOM 661 C CA . LEU A 1 107 ? -11.234 -22.991 -21.553 1.00 25.41 155 LEU A CA 1
ATOM 662 C C . LEU A 1 107 ? -10.803 -24.374 -21.139 1.00 33.25 155 LEU A C 1
ATOM 663 O O . LEU A 1 107 ? -10.152 -24.546 -20.103 1.00 41.59 155 LEU A O 1
ATOM 668 N N . SER A 1 108 ? -11.140 -25.352 -21.961 1.00 29.49 156 SER A N 1
ATOM 669 C CA . SER A 1 108 ? -10.768 -26.728 -21.670 1.00 29.61 156 SER A CA 1
ATOM 670 C C . SER A 1 108 ? -9.798 -27.290 -22.699 1.00 29.00 156 SER A C 1
ATOM 671 O O . SER A 1 108 ? -9.796 -26.881 -23.865 1.00 29.36 156 SER A O 1
ATOM 674 N N . PHE A 1 109 ? -8.961 -28.222 -22.242 1.00 28.24 157 PHE A N 1
ATOM 675 C CA . PHE A 1 109 ? -8.030 -28.965 -23.090 1.00 27.67 157 PHE A CA 1
ATOM 676 C C . PHE A 1 109 ? -6.975 -28.092 -23.737 1.00 28.66 157 PHE A C 1
ATOM 677 O O . PHE A 1 109 ? -6.460 -28.403 -24.810 1.00 30.19 157 PHE A O 1
ATOM 685 N N . ILE A 1 110 ? -6.626 -27.013 -23.059 1.00 28.46 158 ILE A N 1
ATOM 686 C CA . ILE A 1 110 ? -5.550 -26.160 -23.523 1.00 31.41 158 ILE A CA 1
ATOM 687 C C . ILE A 1 110 ? -4.941 -25.471 -22.315 1.00 28.65 158 ILE A C 1
ATOM 688 O O . ILE A 1 110 ? -5.643 -25.150 -21.352 1.00 29.42 158 ILE A O 1
ATOM 693 N N . SER A 1 111 ? -3.621 -25.304 -22.341 1.00 28.39 159 SER A N 1
ATOM 694 C CA . SER A 1 111 ? -2.942 -24.589 -21.276 1.00 25.97 159 SER A CA 1
ATOM 695 C C . SER A 1 111 ? -3.085 -23.097 -21.479 1.00 26.42 159 SER A C 1
ATOM 696 O O . SER A 1 111 ? -2.957 -22.601 -22.597 1.00 29.83 159 SER A O 1
ATOM 699 N N . LEU A 1 112 ? -3.316 -22.372 -20.393 1.00 27.75 160 LEU A N 1
ATOM 700 C CA . LEU A 1 112 ? -3.499 -20.932 -20.481 1.00 30.62 160 LEU A CA 1
ATOM 701 C C . LEU A 1 112 ? -2.247 -20.224 -20.976 1.00 33.65 160 LEU A C 1
ATOM 702 O O . LEU A 1 112 ? -2.342 -19.147 -21.545 1.00 32.64 160 LEU A O 1
ATOM 707 N N . ALA A 1 113 ? -1.079 -20.832 -20.767 1.00 34.46 161 ALA A N 1
ATOM 708 C CA . ALA A 1 113 ? 0.169 -20.243 -21.252 1.00 33.79 161 ALA A CA 1
ATOM 709 C C . ALA A 1 113 ? 0.075 -19.910 -22.738 1.00 36.29 161 ALA A C 1
ATOM 710 O O . ALA A 1 113 ? 0.511 -18.839 -23.180 1.00 39.56 161 ALA A O 1
ATOM 712 N N . THR A 1 114 ? -0.514 -20.829 -23.501 1.00 31.17 162 THR A N 1
ATOM 713 C CA . THR A 1 114 ? -0.560 -20.701 -24.945 1.00 34.23 162 THR A CA 1
ATOM 714 C C . THR A 1 114 ? -1.580 -19.655 -25.378 1.00 32.27 162 THR A C 1
ATOM 715 O O . THR A 1 114 ? -1.445 -19.073 -26.452 1.00 34.45 162 THR A O 1
ATOM 719 N N . VAL A 1 115 ? -2.589 -19.386 -24.550 1.00 32.55 163 VAL A N 1
ATOM 720 C CA . VAL A 1 115 ? -3.636 -18.441 -24.963 1.00 29.41 163 VAL A CA 1
ATOM 721 C C . VAL A 1 115 ? -3.553 -17.055 -24.320 1.00 29.42 163 VAL A C 1
ATOM 722 O O . VAL A 1 115 ? -4.158 -16.107 -24.820 1.00 28.38 163 VAL A O 1
ATOM 726 N N . LEU A 1 116 ? -2.817 -16.918 -23.220 1.00 30.22 164 LEU A N 1
ATOM 727 C CA . LEU A 1 116 ? -2.677 -15.608 -22.572 1.00 31.44 164 LEU A CA 1
ATOM 728 C C . LEU A 1 116 ? -2.219 -14.465 -23.496 1.00 29.75 164 LEU A C 1
ATOM 729 O O . LEU A 1 116 ? -2.709 -13.350 -23.373 1.00 29.79 164 LEU A O 1
ATOM 734 N N . PRO A 1 117 ? -1.282 -14.727 -24.421 1.00 29.22 165 PRO A N 1
ATOM 735 C CA . PRO A 1 117 ? -0.927 -13.586 -25.276 1.00 31.25 165 PRO A CA 1
ATOM 736 C C . PRO A 1 117 ? -2.127 -13.043 -26.075 1.00 30.57 165 PRO A C 1
ATOM 737 O O . PRO A 1 117 ? -2.261 -11.832 -26.242 1.00 31.94 165 PRO A O 1
ATOM 741 N N . ALA A 1 118 ? -2.995 -13.935 -26.547 1.00 28.98 166 ALA A N 1
ATOM 742 C CA . ALA A 1 118 ? -4.175 -13.509 -27.292 1.00 35.76 166 ALA A CA 1
ATOM 743 C C . ALA A 1 118 ? -5.124 -12.734 -26.385 1.00 37.77 166 ALA A C 1
ATOM 744 O O . ALA A 1 118 ? -5.662 -11.698 -26.778 1.00 35.73 166 ALA A O 1
ATOM 746 N N . LEU A 1 119 ? -5.328 -13.237 -25.172 1.00 31.46 167 LEU A N 1
ATOM 747 C CA . LEU A 1 119 ? -6.218 -12.557 -24.226 1.00 34.80 167 LEU A CA 1
ATOM 748 C C . LEU A 1 119 ? -5.697 -11.178 -23.843 1.00 35.54 167 LEU A C 1
ATOM 749 O O . LEU A 1 119 ? -6.450 -10.210 -23.829 1.00 34.80 167 LEU A O 1
ATOM 754 N N . VAL A 1 120 ? -4.410 -11.098 -23.512 1.00 30.19 168 VAL A N 1
ATOM 755 C CA . VAL A 1 120 ? -3.759 -9.813 -23.227 1.00 27.06 168 VAL A CA 1
ATOM 756 C C . VAL A 1 120 ? -3.911 -8.841 -24.400 1.00 31.19 168 VAL A C 1
ATOM 757 O O . VAL A 1 120 ? -4.121 -7.637 -24.214 1.00 35.75 168 VAL A O 1
ATOM 761 N N . GLY A 1 121 ? -3.813 -9.365 -25.617 1.00 32.05 169 GLY A N 1
ATOM 762 C CA . GLY A 1 121 ? -3.972 -8.538 -26.801 1.00 38.71 169 GLY A CA 1
ATOM 763 C C . GLY A 1 121 ? -5.357 -7.927 -26.968 1.00 34.55 169 GLY A C 1
ATOM 764 O O . GLY A 1 121 ? -5.520 -6.927 -27.664 1.00 37.43 169 GLY A O 1
ATOM 765 N N . CYS A 1 122 ? -6.363 -8.524 -26.336 1.00 29.71 170 CYS A N 1
ATOM 766 C CA . CYS A 1 122 ? -7.730 -8.034 -26.478 1.00 32.10 170 CYS A CA 1
ATOM 767 C C . CYS A 1 122 ? -8.125 -7.078 -25.365 1.00 33.56 170 CYS A C 1
ATOM 768 O O . CYS A 1 122 ? -9.217 -6.510 -25.391 1.00 34.25 170 CYS A O 1
ATOM 771 N N . ALA A 1 123 ? -7.243 -6.917 -24.384 1.00 31.66 171 ALA A N 1
ATOM 772 C CA . ALA A 1 123 ? -7.554 -6.169 -23.165 1.00 25.92 171 ALA A CA 1
ATOM 773 C C . ALA A 1 123 ? -7.020 -4.744 -23.204 1.00 33.43 171 ALA A C 1
ATOM 774 O O . ALA A 1 123 ? -5.885 -4.509 -23.636 1.00 32.69 171 ALA A O 1
ATOM 776 N N . SER A 1 124 ? -7.840 -3.797 -22.753 1.00 27.75 172 SER A N 1
ATOM 777 C CA . SER A 1 124 ? -7.372 -2.426 -22.553 1.00 32.80 172 SER A CA 1
ATOM 778 C C . SER A 1 124 ? -6.393 -2.384 -21.393 1.00 31.19 172 SER A C 1
ATOM 779 O O . SER A 1 124 ? -6.345 -3.304 -20.591 1.00 29.39 172 SER A O 1
ATOM 782 N N . ARG A 1 125 ? -5.603 -1.324 -21.275 1.00 37.93 173 ARG A N 1
ATOM 783 C CA . ARG A 1 125 ? -4.554 -1.385 -20.270 1.00 39.84 173 ARG A CA 1
ATOM 784 C C . ARG A 1 125 ? -5.073 -1.191 -18.834 1.00 31.51 173 ARG A C 1
ATOM 785 O O . ARG A 1 125 ? -4.378 -1.516 -17.880 1.00 40.45 173 ARG A O 1
ATOM 793 N N . ASP A 1 126 ? -6.301 -0.724 -18.665 1.00 31.82 174 ASP A N 1
ATOM 794 C CA . ASP A 1 126 ? -6.883 -0.726 -17.322 1.00 33.20 174 ASP A CA 1
ATOM 795 C C . ASP A 1 126 ? -7.928 -1.837 -17.120 1.00 30.15 174 ASP A C 1
ATOM 796 O O . ASP A 1 126 ? -8.708 -1.790 -16.173 1.00 33.41 174 ASP A O 1
ATOM 801 N N . ALA A 1 127 ? -7.908 -2.843 -17.991 1.00 28.57 175 ALA A N 1
ATOM 802 C CA . ALA A 1 127 ? -8.798 -4.006 -17.872 1.00 27.68 175 ALA A CA 1
ATOM 803 C C . ALA A 1 127 ? -8.427 -4.986 -16.763 1.00 28.59 175 ALA A C 1
ATOM 804 O O . ALA A 1 127 ? -7.300 -4.986 -16.266 1.00 26.59 175 ALA A O 1
ATOM 806 N N . ASP A 1 128 ? -9.399 -5.828 -16.408 1.00 25.29 176 ASP A N 1
ATOM 807 C CA . ASP A 1 128 ? -9.188 -7.003 -15.565 1.00 23.99 176 ASP A CA 1
ATOM 808 C C . ASP A 1 128 ? -9.206 -8.220 -16.475 1.00 24.79 176 ASP A C 1
ATOM 809 O O . ASP A 1 128 ? -10.060 -8.317 -17.352 1.00 26.10 176 ASP A O 1
ATOM 814 N N . ILE A 1 129 ? -8.251 -9.136 -16.298 1.00 22.91 177 ILE A N 1
ATOM 815 C CA . ILE A 1 129 ? -8.280 -10.399 -17.008 1.00 23.53 177 ILE A CA 1
ATOM 816 C C . ILE A 1 129 ? -8.362 -11.488 -15.936 1.00 25.75 177 ILE A C 1
ATOM 817 O O . ILE A 1 129 ? -7.541 -11.530 -15.019 1.00 27.01 177 ILE A O 1
ATOM 822 N N . VAL A 1 130 ? -9.388 -12.330 -16.022 1.00 22.50 178 VAL A N 1
ATOM 823 C CA . VAL A 1 130 ? -9.654 -13.299 -14.960 1.00 24.07 178 VAL A CA 1
ATOM 824 C C . VAL A 1 130 ? -9.830 -14.684 -15.561 1.00 22.54 178 VAL A C 1
ATOM 825 O O . VAL A 1 130 ? -10.951 -15.122 -15.813 1.00 28.87 178 VAL A O 1
ATOM 829 N N . PRO A 1 131 ? -8.710 -15.374 -15.812 1.00 22.78 179 PRO A N 1
ATOM 830 C CA . PRO A 1 131 ? -8.809 -16.747 -16.309 1.00 25.38 179 PRO A CA 1
ATOM 831 C C . PRO A 1 131 ? -9.121 -17.728 -15.183 1.00 25.35 179 PRO A C 1
ATOM 832 O O . PRO A 1 131 ? -8.784 -17.484 -14.019 1.00 22.71 179 PRO A O 1
ATOM 836 N N . LEU A 1 132 ? -9.774 -18.824 -15.552 1.00 22.11 180 LEU A N 1
ATOM 837 C CA . LEU A 1 132 ? -10.005 -19.942 -14.647 1.00 21.51 180 LEU A CA 1
ATOM 838 C C . LEU A 1 132 ? -8.906 -20.957 -14.909 1.00 23.07 180 LEU A C 1
ATOM 839 O O . LEU A 1 132 ? -8.888 -21.613 -15.950 1.00 25.79 180 LEU A O 1
ATOM 844 N N . VAL A 1 133 ? -7.970 -21.056 -13.974 1.00 20.47 181 VAL A N 1
ATOM 845 C CA . VAL A 1 133 ? -6.861 -22.003 -14.105 1.00 19.47 181 VAL A CA 1
ATOM 846 C C . VAL A 1 133 ? -7.324 -23.413 -13.750 1.00 20.53 181 VAL A C 1
ATOM 847 O O . VAL A 1 133 ? -7.865 -23.647 -12.651 1.00 22.19 181 VAL A O 1
ATOM 851 N N . LYS A 1 134 ? -7.117 -24.346 -14.684 1.00 19.46 182 LYS A N 1
ATOM 852 C CA . LYS A 1 134 ? -7.545 -25.719 -14.517 1.00 21.12 182 LYS A CA 1
ATOM 853 C C . LYS A 1 134 ? -6.318 -26.600 -14.490 1.00 21.12 182 LYS A C 1
ATOM 854 O O . LYS A 1 134 ? -5.730 -26.876 -15.532 1.00 23.20 182 LYS A O 1
ATOM 860 N N . PRO A 1 135 ? -5.906 -27.018 -13.289 1.00 20.72 183 PRO A N 1
ATOM 861 C CA . PRO A 1 135 ? -4.651 -27.775 -13.164 1.00 19.39 183 PRO A CA 1
ATOM 862 C C . PRO A 1 135 ? -4.585 -29.001 -14.058 1.00 22.33 183 PRO A C 1
ATOM 863 O O . PRO A 1 135 ? -3.494 -29.365 -14.530 1.00 23.20 183 PRO A O 1
ATOM 867 N N . GLN A 1 136 ? -5.730 -29.622 -14.330 1.00 20.01 184 GLN A N 1
ATOM 868 C CA . GLN A 1 136 ? -5.717 -30.823 -15.152 1.00 20.86 184 GLN A CA 1
ATOM 869 C C . GLN A 1 136 ? -5.253 -30.579 -16.592 1.00 24.96 184 GLN A C 1
ATOM 870 O O . GLN A 1 136 ? -4.896 -31.534 -17.307 1.00 25.83 184 GLN A O 1
ATOM 876 N N . PHE A 1 137 ? -5.225 -29.317 -17.018 1.00 23.28 185 PHE A N 1
ATOM 877 C CA . PHE A 1 137 ? -4.706 -28.985 -18.349 1.00 25.46 185 PHE A CA 1
ATOM 878 C C . PHE A 1 137 ? -3.391 -28.193 -18.277 1.00 33.01 185 PHE A C 1
ATOM 879 O O . PHE A 1 137 ? -2.881 -27.741 -19.304 1.00 33.30 185 PHE A O 1
ATOM 887 N N . GLU A 1 138 ? -2.849 -28.025 -17.072 1.00 26.22 186 GLU A N 1
ATOM 888 C CA . GLU A 1 138 ? -1.595 -27.285 -16.887 1.00 23.22 186 GLU A CA 1
ATOM 889 C C . GLU A 1 138 ? -0.445 -28.197 -16.479 1.00 30.68 186 GLU A C 1
ATOM 890 O O . GLU A 1 138 ? 0.712 -27.862 -16.697 1.00 31.24 186 GLU A O 1
ATOM 896 N N . VAL A 1 139 ? -0.753 -29.334 -15.869 1.00 25.90 187 VAL A N 1
ATOM 897 C CA . VAL A 1 139 ? 0.320 -30.219 -15.416 1.00 24.80 187 VAL A CA 1
ATOM 898 C C . VAL A 1 139 ? 0.813 -31.095 -16.540 1.00 32.43 187 VAL A C 1
ATOM 899 O O . VAL A 1 139 ? 0.197 -31.182 -17.602 1.00 33.66 187 VAL A O 1
ATOM 903 N N . GLY A 1 140 ? 1.939 -31.757 -16.295 1.00 32.04 188 GLY A N 1
ATOM 904 C CA . GLY A 1 140 ? 2.534 -32.590 -17.313 1.00 35.94 188 GLY A CA 1
ATOM 905 C C . GLY A 1 140 ? 2.052 -34.024 -17.308 1.00 41.00 188 GLY A C 1
ATOM 906 O O . GLY A 1 140 ? 1.257 -34.456 -16.463 1.00 35.71 188 GLY A O 1
ATOM 907 N N . LYS A 1 141 ? 2.550 -34.781 -18.273 1.00 44.44 189 LYS A N 1
ATOM 908 C CA . LYS A 1 141 ? 2.106 -36.152 -18.417 1.00 50.25 189 LYS A CA 1
ATOM 909 C C . LYS A 1 141 ? 2.535 -36.952 -17.196 1.00 46.39 189 LYS A C 1
ATOM 910 O O . LYS A 1 141 ? 3.640 -36.774 -16.665 1.00 45.85 189 LYS A O 1
ATOM 916 N N . GLY A 1 142 ? 1.626 -37.787 -16.715 1.00 38.78 190 GLY A N 1
ATOM 917 C CA . GLY A 1 142 ? 1.878 -38.561 -15.518 1.00 37.41 190 GLY A CA 1
ATOM 918 C C . GLY A 1 142 ? 1.475 -37.856 -14.240 1.00 31.19 190 GLY A C 1
ATOM 919 O O . GLY A 1 142 ? 1.505 -38.458 -13.169 1.00 37.16 190 GLY A O 1
ATOM 920 N N . GLN A 1 143 ? 1.088 -36.584 -14.340 1.00 31.97 191 GLN A N 1
ATOM 921 C CA . GLN A 1 143 ? 0.766 -35.804 -13.145 1.00 29.77 191 GLN A CA 1
ATOM 922 C C . GLN A 1 143 ? -0.739 -35.661 -12.916 1.00 29.83 191 GLN A C 1
ATOM 923 O O . GLN A 1 143 ? -1.170 -35.094 -11.909 1.00 34.60 191 GLN A O 1
ATOM 929 N N . VAL A 1 144 ? -1.536 -36.162 -13.851 1.00 28.92 192 VAL A N 1
ATOM 930 C CA . VAL A 1 144 ? -2.977 -36.239 -13.620 1.00 33.06 192 VAL A CA 1
ATOM 931 C C . VAL A 1 144 ? -3.285 -37.596 -13.032 1.00 35.35 192 VAL A C 1
ATOM 932 O O . VAL A 1 144 ? -2.875 -38.624 -13.578 1.00 36.39 192 VAL A O 1
ATOM 936 N N . GLY A 1 145 ? -3.982 -37.595 -11.903 1.00 31.63 193 GLY A N 1
ATOM 937 C CA . GLY A 1 145 ? -4.180 -38.810 -11.143 1.00 31.73 193 GLY A CA 1
ATOM 938 C C . GLY A 1 145 ? -5.408 -39.563 -11.589 1.00 34.09 193 GLY A C 1
ATOM 939 O O . GLY A 1 145 ? -6.053 -39.184 -12.569 1.00 36.83 193 GLY A O 1
ATOM 940 N N . PRO A 1 146 ? -5.725 -40.656 -10.881 1.00 34.34 194 PRO A 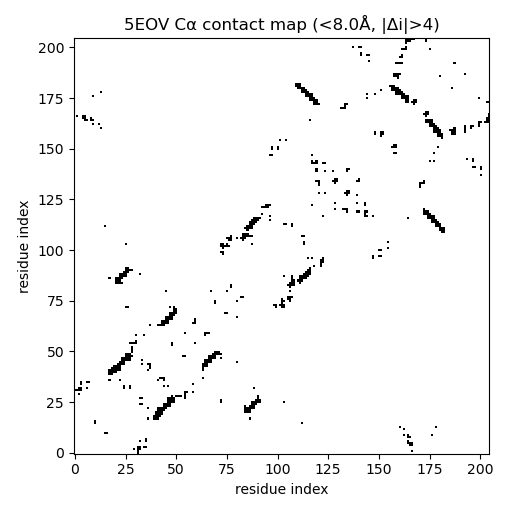N 1
ATOM 941 C CA . PRO A 1 146 ? -6.891 -41.494 -11.179 1.00 35.20 194 PRO A CA 1
ATOM 942 C C . PRO A 1 146 ? -8.186 -40.687 -11.234 1.00 34.50 194 PRO A C 1
ATOM 943 O O . PRO A 1 146 ? -8.411 -39.798 -10.398 1.00 32.12 194 PRO A O 1
ATOM 947 N N . GLY A 1 147 ? -9.010 -40.981 -12.236 1.00 34.21 195 GLY A N 1
ATOM 948 C CA . GLY A 1 147 ? -10.248 -40.256 -12.433 1.00 39.76 195 GLY A CA 1
ATOM 949 C C . GLY A 1 147 ? -10.092 -38.977 -13.235 1.00 34.97 195 GLY A C 1
ATOM 950 O O . GLY A 1 147 ? -11.070 -38.269 -13.472 1.00 47.16 195 GLY A O 1
ATOM 951 N N . GLY A 1 148 ? -8.864 -38.681 -13.658 1.00 27.32 196 GLY A N 1
ATOM 952 C CA . GLY A 1 148 ? -8.604 -37.494 -14.450 1.00 26.70 196 GLY A CA 1
ATOM 953 C C . GLY A 1 148 ? -8.516 -36.227 -13.616 1.00 28.24 196 GLY A C 1
ATOM 954 O O . GLY A 1 148 ? -8.814 -35.140 -14.096 1.00 26.04 196 GLY A O 1
ATOM 955 N N . VAL A 1 149 ? -8.074 -36.380 -12.370 1.00 27.12 197 VAL A N 1
ATOM 956 C CA . VAL A 1 149 ? -8.040 -35.274 -11.420 1.00 22.49 197 VAL A CA 1
ATOM 957 C C . VAL A 1 149 ? -6.611 -35.050 -10.896 1.00 21.51 197 VAL A C 1
ATOM 958 O O . VAL A 1 149 ? -5.890 -36.023 -10.641 1.00 25.17 197 VAL A O 1
ATOM 962 N N . VAL A 1 150 ? -6.208 -33.788 -10.733 1.00 24.62 198 VAL A N 1
ATOM 963 C CA . VAL A 1 150 ? -4.949 -33.485 -10.070 1.00 24.22 198 VAL A CA 1
ATOM 964 C C . VAL A 1 150 ? -5.171 -33.500 -8.563 1.00 23.17 198 VAL A C 1
ATOM 965 O O . VAL A 1 150 ? -5.725 -32.560 -7.999 1.00 26.56 198 VAL A O 1
ATOM 969 N N . HIS A 1 151 ? -4.765 -34.598 -7.925 1.00 26.18 199 HIS A N 1
ATOM 970 C CA . HIS A 1 151 ? -5.010 -34.784 -6.497 1.00 29.57 199 HIS A CA 1
ATOM 971 C C . HIS A 1 151 ? -3.997 -34.080 -5.639 1.00 30.25 199 HIS A C 1
ATOM 972 O O . HIS A 1 151 ? -4.273 -33.761 -4.487 1.00 33.06 199 HIS A O 1
ATOM 979 N N . ASP A 1 152 ? -2.812 -33.868 -6.193 1.00 26.37 200 ASP A N 1
ATOM 980 C CA . ASP A 1 152 ? -1.715 -33.266 -5.439 1.00 32.09 200 ASP A CA 1
ATOM 981 C C . ASP A 1 152 ? -1.885 -31.758 -5.304 1.00 27.14 200 ASP A C 1
ATOM 982 O O . ASP A 1 152 ? -1.751 -31.041 -6.286 1.00 27.54 200 ASP A O 1
ATOM 987 N N . PRO A 1 153 ? -2.177 -31.272 -4.086 1.00 30.75 201 PRO A N 1
ATOM 988 C CA . PRO A 1 153 ? -2.394 -29.830 -3.900 1.00 31.12 201 PRO A CA 1
ATOM 989 C C . PRO A 1 153 ? -1.172 -29.004 -4.294 1.00 27.65 201 PRO A C 1
ATOM 990 O O . PRO A 1 153 ? -1.346 -27.869 -4.742 1.00 26.27 201 PRO A O 1
ATOM 994 N N . GLN A 1 154 ? 0.038 -29.557 -4.135 1.00 27.04 202 GLN A N 1
ATOM 995 C CA . GLN A 1 154 ? 1.256 -28.860 -4.573 1.00 26.37 202 GLN A CA 1
ATOM 996 C C . GLN A 1 154 ? 1.279 -28.658 -6.085 1.00 25.07 202 GLN A C 1
ATOM 997 O O . GLN A 1 154 ? 1.717 -27.615 -6.566 1.00 27.37 202 GLN A O 1
ATOM 1003 N N . LEU A 1 155 ? 0.802 -29.646 -6.837 1.00 27.57 203 LEU A N 1
ATOM 1004 C CA . LEU A 1 155 ? 0.750 -29.509 -8.296 1.00 25.52 203 LEU A CA 1
ATOM 1005 C C . LEU A 1 155 ? -0.315 -28.521 -8.737 1.00 23.76 203 LEU A C 1
ATOM 1006 O O . LEU A 1 155 ? -0.132 -27.808 -9.729 1.00 26.84 203 LEU A O 1
ATOM 1011 N N . ARG A 1 156 ? -1.441 -28.490 -8.029 1.00 24.86 204 ARG A N 1
ATOM 1012 C CA . ARG A 1 156 ? -2.451 -27.474 -8.310 1.00 22.41 204 ARG A CA 1
ATOM 1013 C C . ARG A 1 156 ? -1.860 -26.094 -8.055 1.00 24.69 204 ARG A C 1
ATOM 1014 O O . ARG A 1 156 ? -2.061 -25.178 -8.836 1.00 24.32 204 ARG A O 1
ATOM 1022 N N . ALA A 1 157 ? -1.113 -25.954 -6.969 1.00 24.51 205 ALA A N 1
ATOM 1023 C CA . ALA A 1 157 ? -0.515 -24.662 -6.648 1.00 25.22 205 ALA A CA 1
ATOM 1024 C C . ALA A 1 157 ? 0.510 -24.246 -7.698 1.00 23.38 205 ALA A C 1
ATOM 1025 O O . ALA A 1 157 ? 0.573 -23.074 -8.112 1.00 26.22 205 ALA A O 1
ATOM 1027 N N . ARG A 1 158 ? 1.334 -25.211 -8.107 1.00 27.71 206 ARG A N 1
ATOM 1028 C CA . ARG A 1 158 ? 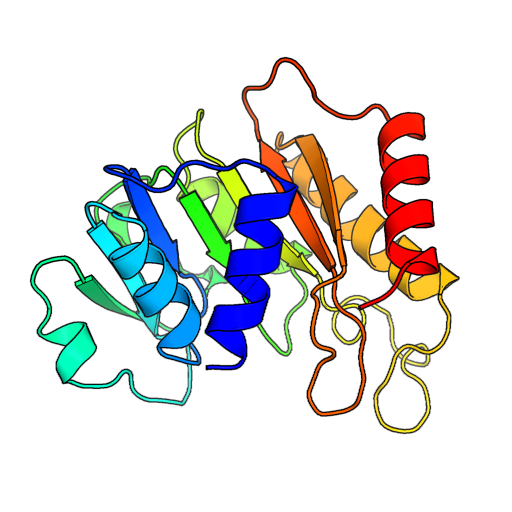2.361 -24.952 -9.108 1.00 24.14 206 ARG A CA 1
ATOM 1029 C C . ARG A 1 158 ? 1.723 -24.572 -10.451 1.00 29.89 206 ARG A C 1
ATOM 1030 O O . ARG A 1 158 ? 2.292 -23.776 -11.207 1.00 27.04 206 ARG A O 1
ATOM 1038 N N . SER A 1 159 ? 0.535 -25.115 -10.738 1.00 24.95 207 SER A N 1
ATOM 1039 C CA . SER A 1 159 ? -0.175 -24.754 -11.967 1.00 27.05 207 SER A CA 1
ATOM 1040 C C . SER A 1 159 ? -0.582 -23.296 -12.005 1.00 25.53 207 SER A C 1
ATOM 1041 O O . SER A 1 159 ? -0.457 -22.643 -13.044 1.00 25.94 207 SER A O 1
ATOM 1044 N N . VAL A 1 160 ? -1.127 -22.809 -10.890 1.00 24.96 208 VAL A N 1
ATOM 1045 C CA . VAL A 1 160 ? -1.568 -21.436 -10.783 1.00 22.53 208 VAL A CA 1
ATOM 1046 C C . VAL A 1 160 ? -0.349 -20.531 -10.851 1.00 23.75 208 VAL A C 1
ATOM 1047 O O . VAL A 1 160 ? -0.355 -19.537 -11.562 1.00 25.88 208 VAL A O 1
ATOM 1051 N N . LEU A 1 161 ? 0.725 -20.916 -10.157 1.00 23.61 209 LEU A N 1
ATOM 1052 C CA . LEU A 1 161 ? 1.929 -20.079 -10.178 1.00 25.36 209 LEU A CA 1
ATOM 1053 C C . LEU A 1 161 ? 2.560 -20.006 -11.569 1.00 25.62 209 LEU A C 1
ATOM 1054 O O . LEU A 1 161 ? 3.102 -18.962 -11.961 1.00 27.65 209 LEU A O 1
ATOM 1059 N N . ALA A 1 162 ? 2.483 -21.090 -12.330 1.00 26.05 210 ALA A N 1
ATOM 1060 C CA . ALA A 1 162 ? 3.055 -21.109 -13.678 1.00 28.89 210 ALA A CA 1
ATOM 1061 C C . ALA A 1 162 ? 2.296 -20.188 -14.628 1.00 26.55 210 ALA A C 1
ATOM 1062 O O . ALA A 1 162 ? 2.899 -19.511 -15.461 1.00 27.65 210 ALA A O 1
ATOM 1064 N N . VAL A 1 163 ? 0.967 -20.174 -14.507 1.00 24.34 211 VAL A N 1
ATOM 1065 C CA . VAL A 1 163 ? 0.137 -19.258 -15.280 1.00 23.38 211 VAL A CA 1
ATOM 1066 C C . VAL A 1 163 ? 0.426 -17.812 -14.857 1.00 23.33 211 VAL A C 1
ATOM 1067 O O . VAL A 1 163 ? 0.531 -16.913 -15.695 1.00 25.38 211 VAL A O 1
ATOM 1071 N N . ALA A 1 164 ? 0.588 -17.589 -13.559 1.00 23.58 212 ALA A N 1
ATOM 1072 C CA . ALA A 1 164 ? 0.867 -16.234 -13.079 1.00 27.03 212 ALA A CA 1
ATOM 1073 C C . ALA A 1 164 ? 2.225 -15.763 -13.585 1.00 29.23 212 ALA A C 1
ATOM 1074 O O . ALA A 1 164 ? 2.401 -14.597 -13.927 1.00 28.21 212 ALA A O 1
ATOM 1076 N N . ARG A 1 165 ? 3.177 -16.684 -13.653 1.00 26.36 213 ARG A N 1
ATOM 1077 C CA . ARG A 1 165 ? 4.506 -16.357 -14.159 1.00 27.84 213 ARG A CA 1
ATOM 1078 C C . ARG A 1 165 ? 4.434 -15.979 -15.634 1.00 29.50 213 ARG A C 1
ATOM 1079 O O . ARG A 1 165 ? 5.062 -15.012 -16.076 1.00 31.49 213 ARG A O 1
ATOM 1087 N N . ARG A 1 166 ? 3.662 -16.736 -16.406 1.00 29.81 214 ARG A N 1
ATOM 1088 C CA . ARG A 1 166 ? 3.527 -16.427 -17.818 1.00 30.30 214 ARG A CA 1
ATOM 1089 C C . ARG A 1 166 ? 2.827 -15.080 -18.003 1.00 27.98 214 ARG A C 1
ATOM 1090 O O . ARG A 1 166 ? 3.190 -14.310 -18.879 1.00 31.53 214 ARG A O 1
ATOM 1098 N N . ALA A 1 167 ? 1.823 -14.803 -17.176 1.00 26.26 215 ALA A N 1
ATOM 1099 C CA . ALA A 1 167 ? 1.123 -13.534 -17.264 1.00 25.18 215 ALA A CA 1
ATOM 1100 C C . ALA A 1 167 ? 2.065 -12.367 -16.969 1.00 26.30 215 ALA A C 1
ATOM 1101 O O . ALA A 1 167 ? 1.994 -11.330 -17.620 1.00 29.80 215 ALA A O 1
ATOM 1103 N N . GLN A 1 168 ? 2.938 -12.541 -15.986 1.00 28.58 216 GLN A N 1
ATOM 1104 C CA . GLN A 1 168 ? 3.870 -11.482 -15.611 1.00 30.63 216 GLN A CA 1
ATOM 1105 C C . GLN A 1 168 ? 4.900 -11.230 -16.703 1.00 30.36 216 GLN A C 1
ATOM 1106 O O . GLN A 1 168 ? 5.356 -10.104 -16.883 1.00 36.08 216 GLN A O 1
ATOM 1112 N N . GLU A 1 169 ? 5.273 -12.279 -17.425 1.00 30.87 217 GLU A N 1
ATOM 1113 C CA . GLU A 1 169 ? 6.184 -12.140 -18.555 1.00 34.77 217 GLU A CA 1
ATOM 1114 C C . GLU A 1 169 ? 5.555 -11.274 -19.654 1.00 40.28 217 GLU A C 1
ATOM 1115 O O . GLU A 1 169 ? 6.255 -10.575 -20.385 1.00 36.47 217 GLU A O 1
ATOM 1121 N N . LEU A 1 170 ? 4.227 -11.321 -19.754 1.00 30.30 218 LEU A N 1
ATOM 1122 C CA . LEU A 1 170 ? 3.486 -10.485 -20.692 1.00 31.66 218 LEU A CA 1
ATOM 1123 C C . LEU A 1 170 ? 3.164 -9.125 -20.083 1.00 32.66 218 LEU A C 1
ATOM 1124 O O . LEU A 1 170 ? 2.506 -8.298 -20.711 1.00 32.96 218 LEU A O 1
ATOM 1129 N N . GLY A 1 171 ? 3.599 -8.908 -18.847 1.00 35.81 219 GLY A N 1
ATOM 1130 C CA . GLY A 1 171 ? 3.396 -7.631 -18.185 1.00 39.27 219 GLY A CA 1
ATOM 1131 C C . GLY A 1 171 ? 2.117 -7.499 -17.379 1.00 32.83 219 GLY A C 1
ATOM 1132 O O . GLY A 1 171 ? 1.742 -6.402 -16.985 1.00 33.32 219 GLY A O 1
ATOM 1133 N N . TRP A 1 172 ? 1.449 -8.620 -17.128 1.00 28.01 220 TRP A N 1
ATOM 1134 C CA . TRP A 1 172 ? 0.206 -8.622 -16.353 1.00 26.95 220 TRP A CA 1
ATOM 1135 C C . TRP A 1 172 ? 0.427 -9.255 -14.981 1.00 30.68 220 TRP A C 1
ATOM 1136 O O . TRP A 1 172 ? 0.747 -10.435 -14.864 1.00 34.74 220 TRP A O 1
ATOM 1147 N N . HIS A 1 173 ? 0.267 -8.449 -13.941 1.00 29.21 221 HIS A N 1
ATOM 1148 C CA . HIS A 1 173 ? 0.530 -8.901 -12.583 1.00 32.51 221 HIS A CA 1
ATOM 1149 C C . HIS A 1 173 ? -0.662 -9.593 -11.941 1.00 28.75 221 HIS A C 1
ATOM 1150 O O . HIS A 1 173 ? -1.796 -9.346 -12.306 1.00 27.63 221 HIS A O 1
ATOM 1157 N N . SER A 1 174 ? -0.393 -10.437 -10.956 1.00 26.50 222 SER A N 1
ATOM 1158 C CA . SER A 1 174 ? -1.466 -11.127 -10.251 1.00 26.03 222 SER A CA 1
ATOM 1159 C C . SER A 1 174 ? -1.916 -10.280 -9.067 1.00 30.28 222 SER A C 1
ATOM 1160 O O . SER A 1 174 ? -1.085 -9.755 -8.322 1.00 30.17 222 SER A O 1
ATOM 1163 N N . VAL A 1 175 ? -3.231 -10.152 -8.904 1.00 26.78 223 VAL A N 1
ATOM 1164 C CA . VAL A 1 175 ? -3.806 -9.280 -7.892 1.00 24.22 223 VAL A CA 1
ATOM 1165 C C . VAL A 1 175 ? -4.536 -10.116 -6.851 1.00 27.96 223 VAL A C 1
ATOM 1166 O O . VAL A 1 175 ? -4.695 -9.699 -5.713 1.00 29.76 223 VAL A O 1
ATOM 1170 N N . GLY A 1 176 ? -4.983 -11.310 -7.235 1.00 24.16 224 GLY A N 1
ATOM 1171 C CA . GLY A 1 176 ? -5.715 -12.155 -6.303 1.00 26.98 224 GLY A CA 1
ATOM 1172 C C . GLY A 1 176 ? -5.935 -13.551 -6.869 1.00 24.80 224 GLY A C 1
ATOM 1173 O O . GLY A 1 176 ? -5.751 -13.774 -8.069 1.00 24.15 224 GLY A O 1
ATOM 1174 N N . VAL A 1 177 ? -6.290 -14.489 -5.998 1.00 23.47 225 VAL A N 1
ATOM 1175 C CA . VAL A 1 177 ? -6.574 -15.878 -6.377 1.00 22.62 225 VAL A CA 1
ATOM 1176 C C . VAL A 1 177 ? -7.785 -16.364 -5.592 1.00 25.66 225 VAL A C 1
ATOM 117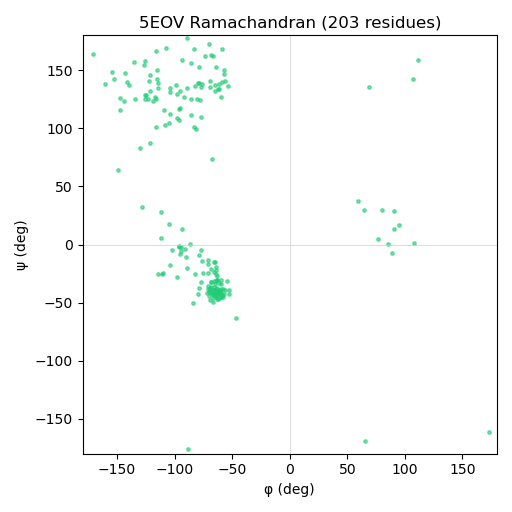7 O O . VAL A 1 177 ? -7.885 -16.090 -4.394 1.00 26.67 225 VAL A O 1
ATOM 1181 N N . LYS A 1 178 ? -8.698 -17.077 -6.253 1.00 22.66 226 LYS A N 1
ATOM 1182 C CA . LYS A 1 178 ? -9.904 -17.558 -5.596 1.00 26.36 226 LYS A CA 1
ATOM 1183 C C . LYS A 1 178 ? -10.275 -18.925 -6.143 1.00 25.21 226 LYS A C 1
ATOM 1184 O O . LYS A 1 178 ? -10.454 -19.078 -7.353 1.00 23.62 226 LYS A O 1
ATOM 1190 N N . ALA A 1 179 ? -10.387 -19.922 -5.268 1.00 23.10 227 ALA A N 1
ATOM 1191 C CA . ALA A 1 179 ? -10.841 -21.231 -5.717 1.00 23.67 227 ALA A CA 1
ATOM 1192 C C . ALA A 1 179 ? -12.255 -21.099 -6.269 1.00 26.04 227 ALA A C 1
ATOM 1193 O O . ALA A 1 179 ? -13.105 -20.449 -5.656 1.00 25.19 227 ALA A O 1
ATOM 1195 N N . SER A 1 180 ? -12.505 -21.695 -7.433 1.00 24.11 228 SER A N 1
ATOM 1196 C CA . SER A 1 180 ? -13.871 -21.746 -7.947 1.00 22.75 228 SER A CA 1
ATOM 1197 C C . SER A 1 180 ? -14.757 -22.531 -6.973 1.00 26.01 228 SER A C 1
ATOM 1198 O O . SER A 1 180 ? -14.352 -23.555 -6.437 1.00 28.46 228 SER A O 1
ATOM 1201 N N . PRO A 1 181 ? -15.975 -22.038 -6.729 1.00 27.06 229 PRO A N 1
ATOM 1202 C CA . PRO A 1 181 ? -16.831 -22.637 -5.698 1.00 28.49 229 PRO A CA 1
ATOM 1203 C C . PRO A 1 181 ? -17.365 -24.009 -6.079 1.00 30.25 229 PRO A C 1
ATOM 1204 O O . PRO A 1 181 ? -17.878 -24.733 -5.225 1.00 35.76 229 PRO A O 1
ATOM 1208 N N . LEU A 1 182 ? -17.238 -24.362 -7.350 1.00 30.00 230 LEU A N 1
ATOM 1209 C CA . LEU A 1 182 ? -17.685 -25.659 -7.824 1.00 32.28 230 LEU A CA 1
ATOM 1210 C C . LEU A 1 182 ? -16.537 -26.361 -8.524 1.00 28.73 230 LEU A C 1
ATOM 1211 O O . LEU A 1 182 ? -15.897 -25.783 -9.405 1.00 32.67 230 LEU A O 1
ATOM 1216 N N . PRO A 1 183 ? -16.263 -27.607 -8.124 1.00 31.08 231 PRO A N 1
ATOM 1217 C CA . PRO A 1 183 ? -15.268 -28.379 -8.869 1.00 26.43 231 PRO A CA 1
ATOM 1218 C C . PRO A 1 183 ? -15.758 -28.685 -10.279 1.00 33.02 231 PRO A C 1
ATOM 1219 O O . PRO A 1 183 ? -16.952 -28.572 -10.552 1.00 37.32 231 PRO A O 1
ATOM 1223 N N . GLY A 1 184 ? -14.837 -29.056 -11.163 1.00 29.31 232 GLY A N 1
ATOM 1224 C CA . GLY A 1 184 ? -15.186 -29.590 -12.467 1.00 29.23 232 GLY A CA 1
ATOM 1225 C C . GLY A 1 184 ? -16.046 -30.835 -12.316 1.00 29.35 232 GLY A C 1
ATOM 1226 O O . GLY A 1 184 ? -16.189 -31.383 -11.221 1.00 31.25 232 GLY A O 1
ATOM 1227 N N . PRO A 1 185 ? -16.644 -31.295 -13.419 1.00 35.29 233 PRO A N 1
ATOM 1228 C CA . PRO A 1 185 ? -17.554 -32.442 -13.295 1.00 37.26 233 PRO A CA 1
ATOM 1229 C C . PRO A 1 185 ? -16.844 -33.736 -12.874 1.00 37.93 233 PRO A C 1
ATOM 1230 O O . PRO A 1 185 ? -17.490 -34.618 -12.296 1.00 36.07 233 PRO A O 1
ATOM 1234 N N . SER A 1 186 ? -15.540 -33.840 -13.129 1.00 34.53 234 SER A N 1
ATOM 1235 C CA . SER A 1 186 ? -14.781 -35.009 -12.684 1.00 33.50 234 SER A CA 1
ATOM 1236 C C . SER A 1 186 ? -14.168 -34.817 -11.304 1.00 28.67 234 SER A C 1
ATOM 1237 O O . SER A 1 186 ? -13.572 -35.747 -10.748 1.00 33.85 234 SER A O 1
ATOM 1240 N N . GLY A 1 187 ? -14.336 -33.625 -10.741 1.00 27.19 235 GLY A N 1
ATOM 1241 C CA . GLY A 1 187 ? -13.889 -33.355 -9.386 1.00 27.05 235 GLY A CA 1
ATOM 1242 C C . GLY A 1 187 ? -12.665 -32.460 -9.268 1.00 24.10 235 GLY A C 1
ATOM 1243 O O . GLY A 1 187 ? -12.196 -32.208 -8.151 1.00 26.88 235 GLY A O 1
ATOM 1244 N N . ASN A 1 188 ? -12.135 -31.982 -10.391 1.00 22.78 236 ASN A N 1
ATOM 1245 C CA . ASN A 1 188 ? -10.993 -31.072 -10.305 1.00 21.13 236 ASN A CA 1
ATOM 1246 C C . ASN A 1 188 ? -11.354 -29.768 -9.637 1.00 26.27 236 ASN A C 1
ATOM 1247 O O . ASN A 1 188 ? -12.350 -29.141 -9.996 1.00 25.61 236 ASN A O 1
ATOM 1252 N N . VAL A 1 189 ? -10.528 -29.336 -8.686 1.00 21.28 237 VAL A N 1
ATOM 1253 C CA . VAL A 1 189 ? -10.660 -28.000 -8.157 1.00 21.14 237 VAL A CA 1
ATOM 1254 C C . VAL A 1 189 ? -9.937 -27.058 -9.116 1.00 26.60 237 VAL A C 1
ATOM 1255 O O . VAL A 1 189 ? -8.839 -27.355 -9.587 1.00 22.69 237 VAL A O 1
ATOM 1259 N N . GLU A 1 190 ? -10.573 -25.929 -9.410 1.00 22.12 238 GLU A N 1
ATOM 1260 C CA . GLU A 1 190 ? -10.030 -24.950 -10.355 1.00 22.26 238 GLU A CA 1
ATOM 1261 C C . GLU A 1 190 ? -9.963 -23.586 -9.673 1.00 20.33 238 GLU A C 1
ATOM 1262 O O . GLU A 1 190 ? -10.655 -23.362 -8.673 1.00 22.49 238 GLU A O 1
ATOM 1268 N N . TYR A 1 191 ? -9.118 -22.699 -10.183 1.00 19.53 239 TYR A N 1
ATOM 1269 C CA . TYR A 1 191 ? -8.782 -21.471 -9.447 1.00 19.90 239 TYR A CA 1
ATOM 1270 C C . TYR A 1 191 ? -8.832 -20.253 -10.347 1.00 18.76 239 TYR A C 1
ATOM 1271 O O . TYR A 1 191 ? -8.177 -20.226 -11.388 1.00 21.82 239 TYR A O 1
ATOM 1280 N N . PHE A 1 192 ? -9.611 -19.244 -9.955 1.00 18.90 240 PHE A N 1
ATOM 1281 C CA . PHE A 1 192 ? -9.582 -17.977 -10.676 1.00 21.27 240 PHE A CA 1
ATOM 1282 C C . PHE A 1 192 ? -8.352 -17.162 -10.310 1.00 22.67 240 PHE A C 1
ATOM 1283 O O . PHE A 1 192 ? -8.009 -17.034 -9.133 1.00 23.83 240 PHE A O 1
ATOM 1291 N N . LEU A 1 193 ? -7.703 -16.602 -11.324 1.00 18.26 241 LEU A N 1
ATOM 1292 C CA . LEU A 1 193 ? -6.542 -15.722 -11.133 1.00 19.03 241 LEU A CA 1
ATOM 1293 C C . LEU A 1 193 ? -6.887 -14.332 -11.644 1.00 30.90 241 LEU A C 1
ATOM 1294 O O . LEU A 1 193 ? -7.275 -14.169 -12.798 1.00 32.95 241 LEU A O 1
ATOM 1299 N N . TRP A 1 194 ? -6.736 -13.322 -10.795 1.00 23.09 242 TRP A N 1
ATOM 1300 C CA . TRP A 1 194 ? -7.096 -11.957 -11.171 1.00 23.27 242 TRP A CA 1
ATOM 1301 C C . TRP A 1 194 ? -5.832 -11.228 -11.657 1.00 25.69 242 TRP A C 1
ATOM 1302 O O . TRP A 1 194 ? -4.878 -11.074 -10.902 1.00 27.20 242 TRP A O 1
ATOM 1313 N N . LEU A 1 195 ? -5.824 -10.826 -12.924 1.00 23.01 243 LEU A N 1
ATOM 1314 C CA . LEU A 1 195 ? -4.661 -10.189 -13.531 1.00 24.94 243 LEU A CA 1
ATOM 1315 C C . LEU A 1 195 ? -4.929 -8.734 -13.911 1.00 24.10 243 LEU A C 1
ATOM 1316 O O . LEU A 1 195 ? -5.997 -8.411 -14.429 1.00 25.72 243 LEU A O 1
ATOM 1321 N N . ARG A 1 196 ? -3.952 -7.861 -13.657 1.00 23.94 244 ARG A N 1
ATOM 1322 C CA . ARG A 1 196 ? -4.022 -6.474 -14.111 1.00 24.21 244 ARG A CA 1
ATOM 1323 C C . ARG A 1 196 ? -2.633 -6.016 -14.518 1.00 25.57 244 ARG A C 1
ATOM 1324 O O . ARG A 1 196 ? -1.643 -6.429 -13.915 1.00 28.82 244 ARG A O 1
ATOM 1332 N N . THR A 1 197 ? -2.564 -5.139 -15.511 1.00 27.72 245 THR A N 1
ATOM 1333 C CA . THR A 1 197 ? -1.282 -4.535 -15.877 1.00 28.04 245 THR A CA 1
ATOM 1334 C C . THR A 1 197 ? -1.136 -3.157 -15.227 1.00 35.09 245 THR A C 1
ATOM 1335 O O . THR A 1 197 ? -0.017 -2.717 -14.940 1.00 34.73 245 THR A O 1
ATOM 1339 N N . GLN A 1 198 ? -2.259 -2.492 -14.962 1.00 38.63 246 GLN A N 1
ATOM 1340 C CA . GLN A 1 198 ? -2.252 -1.221 -14.231 1.00 47.25 246 GLN A CA 1
ATOM 1341 C C . GLN A 1 198 ? -2.826 -1.402 -12.835 1.00 40.73 246 GLN A C 1
ATOM 1342 O O . GLN A 1 198 ? -4.041 -1.483 -12.679 1.00 40.54 246 GLN A O 1
ATOM 1348 N N . THR A 1 199 ? -1.972 -1.460 -11.820 1.00 36.87 247 THR A N 1
ATOM 1349 C CA . THR A 1 199 ? -2.484 -1.699 -10.477 1.00 41.61 247 THR A CA 1
ATOM 1350 C C . THR A 1 199 ? -1.596 -1.158 -9.372 1.00 44.15 247 THR A C 1
ATOM 1351 O O . THR A 1 199 ? -0.376 -1.110 -9.498 1.00 49.68 247 THR A O 1
ATOM 1355 N N . ASP A 1 200 ? -2.246 -0.755 -8.287 1.00 44.82 248 ASP A N 1
ATOM 1356 C CA . ASP A 1 200 ? -1.589 -0.268 -7.084 1.00 57.93 248 ASP A CA 1
ATOM 1357 C C . ASP A 1 200 ? -1.323 -1.423 -6.129 1.00 50.79 248 ASP A C 1
ATOM 1358 O O . ASP A 1 200 ? -0.624 -1.273 -5.127 1.00 51.96 248 ASP A O 1
ATOM 1363 N N . ARG A 1 201 ? -1.911 -2.576 -6.434 1.00 44.98 249 ARG A N 1
ATOM 1364 C CA . ARG A 1 201 ? -1.954 -3.671 -5.470 1.00 47.49 249 ARG A CA 1
ATOM 1365 C C . ARG A 1 201 ? -1.443 -4.990 -6.031 1.00 44.29 249 ARG A C 1
ATOM 1366 O O . ARG A 1 201 ? -1.921 -6.055 -5.631 1.00 45.33 249 ARG A O 1
ATOM 1374 N N . ALA A 1 202 ? -0.477 -4.943 -6.946 1.00 38.86 250 ALA A N 1
ATOM 1375 C CA . ALA A 1 202 ? 0.093 -6.189 -7.461 1.00 39.30 250 ALA A CA 1
ATOM 1376 C C . ALA A 1 202 ? 0.666 -6.989 -6.306 1.00 35.39 250 ALA A C 1
ATOM 1377 O O . ALA A 1 202 ? 1.239 -6.428 -5.373 1.00 36.76 250 ALA A O 1
ATOM 1379 N N . LEU A 1 203 ? 0.464 -8.294 -6.351 1.00 33.67 251 LEU A N 1
ATOM 1380 C CA . LEU A 1 203 ? 0.997 -9.176 -5.324 1.00 31.60 251 LEU A CA 1
ATOM 1381 C C . LEU A 1 203 ? 2.475 -9.367 -5.531 1.00 34.96 251 LEU A C 1
ATOM 1382 O O . LEU A 1 203 ? 2.921 -9.553 -6.661 1.00 33.62 251 LEU A O 1
ATOM 1387 N N . SER A 1 204 ? 3.225 -9.335 -4.433 1.00 38.86 252 SER A N 1
ATOM 1388 C CA . SER A 1 204 ? 4.613 -9.746 -4.439 1.00 39.71 252 SER A CA 1
ATOM 1389 C C . SER A 1 204 ? 4.678 -11.255 -4.621 1.00 41.19 252 SER A C 1
ATOM 1390 O O . SER A 1 204 ? 3.643 -11.930 -4.583 1.00 37.06 252 SER A O 1
ATOM 1393 N N . ALA A 1 205 ? 5.881 -11.794 -4.810 1.00 35.42 253 ALA A N 1
ATOM 1394 C CA . ALA A 1 205 ? 6.034 -13.246 -4.914 1.00 37.79 253 ALA A CA 1
ATOM 1395 C C . ALA A 1 205 ? 5.516 -13.918 -3.644 1.00 35.61 253 ALA A C 1
ATOM 1396 O O . ALA A 1 205 ? 4.795 -14.920 -3.709 1.00 34.98 253 ALA A O 1
ATOM 1398 N N . LYS A 1 206 ? 5.857 -13.347 -2.492 1.00 37.86 254 LYS A N 1
ATOM 1399 C CA . LYS A 1 206 ? 5.373 -13.874 -1.221 1.00 39.10 254 LYS A CA 1
ATOM 1400 C C . LYS A 1 206 ? 3.871 -13.649 -1.064 1.00 36.31 254 LYS A C 1
ATOM 1401 O O . LYS A 1 206 ? 3.165 -14.522 -0.566 1.00 35.20 254 LYS A O 1
ATOM 1407 N N . GLY A 1 207 ? 3.376 -12.493 -1.490 1.00 38.73 255 GLY A N 1
ATOM 1408 C CA . GLY A 1 207 ? 1.941 -12.263 -1.473 1.00 35.47 255 GLY A CA 1
ATOM 1409 C C . GLY A 1 207 ? 1.159 -13.267 -2.318 1.00 34.44 255 GLY A C 1
ATOM 1410 O O . GLY A 1 207 ? 0.096 -13.735 -1.909 1.00 36.85 255 GLY A O 1
ATOM 1411 N N . LEU A 1 208 ? 1.668 -13.587 -3.501 1.00 32.56 256 LEU A N 1
ATOM 1412 C CA . LEU A 1 208 ? 0.989 -14.542 -4.366 1.00 31.73 256 LEU A CA 1
ATOM 1413 C C . LEU A 1 208 ? 1.090 -15.959 -3.808 1.00 26.85 256 LEU A C 1
ATOM 1414 O O . LEU A 1 208 ? 0.144 -16.721 -3.884 1.00 28.62 256 LEU A O 1
ATOM 1419 N N . GLU A 1 209 ? 2.242 -16.313 -3.240 1.00 32.14 257 GLU A N 1
ATOM 1420 C CA . GLU A 1 209 ? 2.382 -17.647 -2.671 1.00 32.00 257 GLU A CA 1
ATOM 1421 C C . GLU A 1 209 ? 1.405 -17.832 -1.511 1.00 28.08 257 GLU A C 1
ATOM 1422 O O . GLU A 1 209 ? 0.783 -18.889 -1.377 1.00 29.19 257 GLU A O 1
ATOM 1428 N N . ASP A 1 210 ? 1.251 -16.792 -0.696 1.00 29.06 258 ASP A N 1
ATOM 1429 C CA . ASP A 1 210 ? 0.284 -16.823 0.396 1.00 36.82 258 ASP A CA 1
ATOM 1430 C C . ASP A 1 210 ? -1.148 -16.971 -0.128 1.00 32.11 258 ASP A C 1
ATOM 1431 O O . ASP A 1 210 ? -1.912 -17.789 0.386 1.00 30.12 258 ASP A O 1
ATOM 1436 N N . ALA A 1 211 ? -1.498 -16.174 -1.142 1.00 25.11 259 ALA A N 1
ATOM 1437 C CA . ALA A 1 211 ? -2.828 -16.230 -1.756 1.00 24.36 259 ALA A CA 1
ATOM 1438 C C . ALA A 1 211 ? -3.118 -17.595 -2.349 1.00 25.09 259 ALA A C 1
ATOM 1439 O O . ALA A 1 211 ? -4.226 -18.115 -2.212 1.00 27.57 259 ALA A O 1
ATOM 1441 N N . VAL A 1 212 ? -2.107 -18.193 -2.987 1.00 24.22 260 VAL A N 1
ATOM 1442 C CA . VAL A 1 212 ? -2.287 -19.512 -3.582 1.00 24.64 260 VAL A CA 1
ATOM 1443 C C . VAL A 1 212 ? -2.432 -20.572 -2.493 1.00 22.57 260 VAL A C 1
ATOM 1444 O O . VAL A 1 212 ? -3.310 -21.422 -2.580 1.00 24.15 260 VAL A O 1
ATOM 1448 N N . HIS A 1 213 ? -1.588 -20.510 -1.463 1.00 24.86 261 HIS A N 1
ATOM 1449 C CA . HIS A 1 213 ? -1.703 -21.485 -0.382 1.00 26.70 261 HIS A CA 1
ATOM 1450 C C . HIS A 1 213 ? -3.092 -21.422 0.278 1.00 26.38 261 HIS A C 1
ATOM 1451 O O . HIS A 1 213 ? -3.703 -22.465 0.554 1.00 25.42 261 HIS A O 1
ATOM 1458 N N . ARG A 1 214 ? -3.593 -20.211 0.533 1.00 26.61 262 ARG A N 1
ATOM 1459 C CA . ARG A 1 214 ? -4.935 -20.082 1.123 1.00 25.9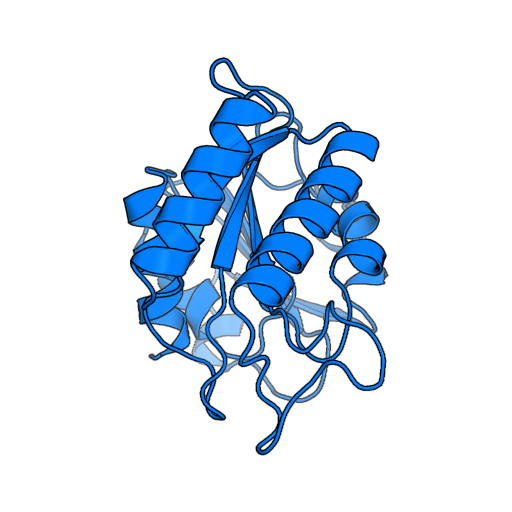3 262 ARG A CA 1
ATOM 1460 C C . ARG A 1 214 ? -6.020 -20.661 0.213 1.00 26.19 262 ARG A C 1
ATOM 1461 O O . ARG A 1 214 ? -6.920 -21.358 0.680 1.00 28.83 262 ARG A O 1
ATOM 1469 N N . ALA A 1 215 ? -5.921 -20.381 -1.084 1.00 24.16 263 ALA A N 1
ATOM 1470 C CA . ALA A 1 215 ? -6.911 -20.837 -2.047 1.00 26.53 263 ALA A CA 1
ATOM 1471 C C . ALA A 1 215 ? -6.925 -22.354 -2.119 1.00 30.86 263 ALA A C 1
ATOM 1472 O O . ALA A 1 215 ? -7.987 -22.979 -2.153 1.00 29.66 263 ALA A O 1
ATOM 1474 N N . ILE A 1 216 ? -5.737 -22.945 -2.130 1.00 26.02 264 ILE A N 1
ATOM 1475 C CA . ILE A 1 216 ? -5.625 -24.392 -2.248 1.00 29.20 264 ILE A CA 1
ATOM 1476 C C . ILE A 1 216 ? -6.153 -25.054 -0.972 1.00 34.05 264 ILE A C 1
ATOM 1477 O O . ILE A 1 216 ? -6.892 -26.048 -1.035 1.00 34.59 264 ILE A O 1
ATOM 1482 N N . SER A 1 217 ? -5.811 -24.481 0.182 1.00 32.40 265 SER A N 1
ATOM 1483 C CA . SER A 1 217 ? -6.250 -25.025 1.473 1.00 30.01 265 SER A CA 1
ATOM 1484 C C . SER A 1 217 ? -7.752 -24.878 1.731 1.00 39.83 265 SER A C 1
ATOM 1485 O O . SER A 1 217 ? -8.378 -25.761 2.320 1.00 48.42 265 SER A O 1
ATOM 1488 N N . GLU A 1 218 ? -8.319 -23.757 1.298 1.00 32.97 266 GLU A N 1
ATOM 1489 C CA . GLU A 1 218 ? -9.748 -23.477 1.440 1.00 43.84 266 GLU A CA 1
ATOM 1490 C C . GLU A 1 218 ? -10.590 -24.370 0.531 1.00 48.14 266 GLU A C 1
ATOM 1491 O O . GLU A 1 218 ? -11.648 -24.863 0.930 1.00 43.56 266 GLU A O 1
ATOM 1497 N N . GLY A 1 219 ? -10.111 -24.567 -0.694 1.00 43.46 267 GLY A N 1
ATOM 1498 C CA . GLY A 1 219 ? -10.824 -25.356 -1.681 1.00 47.91 267 GLY A CA 1
ATOM 1499 C C . GLY A 1 219 ? -12.131 -24.702 -2.076 1.00 47.77 267 GLY A C 1
ATOM 1500 O O . GLY A 1 219 ? -12.380 -23.548 -1.720 1.00 41.05 267 GLY A O 1
ATOM 1501 N N . PRO A 1 220 ? -12.983 -25.442 -2.806 1.00 44.06 268 PRO A N 1
ATOM 1502 C CA . PRO A 1 220 ? -14.289 -24.957 -3.266 1.00 52.74 268 PRO A CA 1
ATOM 1503 C C . PRO A 1 220 ? -15.329 -24.928 -2.148 1.00 66.08 268 PRO A C 1
ATOM 1504 O O . PRO A 1 220 ? -14.970 -24.7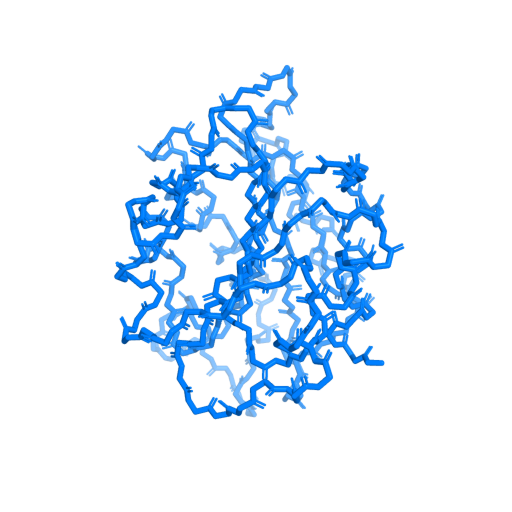52 -0.981 1.00 74.99 268 PRO A O 1
#

Radius of gyration: 15.86 Å; Cα contacts (8 Å, |Δi|>4): 419; chains: 1; bounding box: 38×41×36 Å

B-factor: mean 39.04, std 15.22, range [18.26, 109.08]

Sequence (205 aa):
SRGAHKLVGALEAFAIAVAGRRCLDAGASTGGFTEVLLDRGAAHVVAADVGYGQLAWSLRNDPRVVVLERTNARGLTPEAIGGRVDLVVADLSFISLATVLPALVGCASRDADIVPLVKPQFEVGKGQVGPGGVVHDPQLRARSVLAVARRAQELGWHSVGVKASPLPGPSGNVEYFLWLRTQTDRALSAKGLEDAVHRAISEGP